Protein AF-K2H025-F1 (afdb_monomer)

Organism: NCBI:txid1234023

Solvent-accessible surface area (backbone atoms only — not comparable to full-atom values): 14859 Å² total; per-residue (Å²): 117,70,69,65,50,54,52,50,52,52,54,51,51,52,52,51,51,51,51,52,52,52,52,51,48,50,54,47,51,55,60,72,65,55,68,70,93,72,75,68,71,88,67,72,56,75,68,58,64,60,57,59,75,73,55,76,78,88,71,82,84,81,76,82,92,73,94,69,68,84,62,47,70,57,23,30,42,50,81,69,58,72,90,42,71,71,40,78,48,27,27,56,49,28,31,50,52,27,51,52,27,39,35,67,74,44,86,62,48,53,70,56,48,49,52,49,38,53,51,48,55,52,50,47,33,73,75,72,75,53,63,50,44,69,14,70,68,54,47,50,46,45,42,35,70,74,67,69,47,72,59,57,47,77,42,69,76,58,48,74,63,56,55,48,52,44,33,73,70,71,22,35,32,45,40,34,22,31,43,64,53,53,69,56,86,88,60,66,82,76,61,60,59,72,43,31,25,27,40,43,39,70,41,80,90,76,44,26,35,28,23,40,37,14,89,41,83,80,26,63,67,35,76,37,48,45,68,38,48,60,68,16,32,27,49,53,74,61,28,72,58,87,75,74,90,72,66,84,75,86,53,51,29,37,36,37,40,37,41,69,118

Secondary structure (DSSP, 8-state):
-HHHHHHHHHHHHHHHHHHHHHHHHHHHHHHHS---TT-------HHHHHHHHH---------SS----------SSTT--TTSGGGGSTHHHHHHHHHHHHHTT----HHHHHHHHHHHHHHHHHHHS--SB--HHHHHHHHHHHH----EEEETT--HHHHHHHHHTT-EEEEEEEGGGG--TTSPSS--SEEEEEEEEEETTTTEEEEE-TT-TT-TTEEEEHHHHHHHB--PPPBSSPPP---STT----EEEE---

pLDDT: mean 83.9, std 17.1, range [35.78, 98.69]

Nearest PDB structures (foldseek):
  2bu3-assembly1_A  TM=6.382E-01  e=2.435E-06  Anabaena sp.
  2bu3-assembly2_B  TM=6.359E-01  e=1.906E-05  Anabaena sp.
  6tjl-assembly1_B  TM=6.312E-01  e=5.018E-05  Nostoc sp. PCC 7120 = FACHB-418
  2btw-assembly2_B  TM=6.263E-01  e=7.215E-05  Nostoc sp. PCC 7120 = FACHB-418
  5oec-assembly1_A  TM=4.839E-01  e=3.256E-02  Salmonella enterica

Sequence (261 aa):
MKAKFAEYITYFMYSLITILILLTMLILVDWLNWEPKYSLPLKTPPEQSEEIRQATPAKKSSTGGIVRAEVPFTAQAPFWNWGDIIYEEWCEEASIIMAVSWSRWQRLTATWANAEIKNISNFEKDLFWNFLDTSVYDTAKAMKGYFNFTQYKIIEKVTKKDIIDSLGNWNILVVPVYWRDLKNPNFTQPGPIAHMLVVTWYDPLKKQFITNDPWTKNWKSYRYGEDVLYNAIWAYPSSATEHKLPAKIGRAKTIIEVYKK

Mean predicted aligned error: 11.86 Å

Radius of gyration: 24.45 Å; Cα contacts (8 Å, |Δi|>4): 387; chains: 1; bounding box: 91×52×48 Å

Structure (mmCIF, N/CA/C/O backbone):
data_AF-K2H025-F1
#
_entry.id   AF-K2H025-F1
#
loop_
_atom_site.group_PDB
_atom_site.id
_atom_site.type_symbol
_atom_site.label_atom_id
_atom_site.label_alt_id
_atom_site.label_comp_id
_atom_site.label_asym_id
_atom_site.label_entity_id
_atom_site.label_seq_id
_atom_site.pdbx_PDB_ins_code
_atom_site.Cartn_x
_atom_site.Cartn_y
_atom_site.Cartn_z
_atom_site.occupancy
_atom_site.B_iso_or_equiv
_atom_site.auth_seq_id
_atom_site.auth_comp_id
_atom_site.auth_asym_id
_atom_site.auth_atom_id
_atom_site.pdbx_PDB_model_num
ATOM 1 N N . MET A 1 1 ? 64.359 28.106 -25.810 1.00 61.31 1 MET A N 1
ATOM 2 C CA . MET A 1 1 ? 63.684 27.027 -25.047 1.00 61.31 1 MET A CA 1
ATOM 3 C C . MET A 1 1 ? 62.308 27.450 -24.517 1.00 61.31 1 MET A C 1
ATOM 5 O O . MET A 1 1 ? 61.361 26.716 -24.738 1.00 61.31 1 MET A O 1
ATOM 9 N N . LYS A 1 2 ? 62.157 28.644 -23.917 1.00 68.00 2 LYS A N 1
ATOM 10 C CA . LYS A 1 2 ? 60.872 29.125 -23.358 1.00 68.00 2 LYS A CA 1
ATOM 11 C C . LYS A 1 2 ? 59.731 29.325 -24.380 1.00 68.00 2 LYS A C 1
ATOM 13 O O . LYS A 1 2 ? 58.601 28.975 -24.076 1.00 68.00 2 LYS A O 1
ATOM 18 N N . ALA A 1 3 ? 60.021 29.812 -25.593 1.00 72.56 3 ALA A N 1
ATOM 19 C CA . ALA A 1 3 ? 58.990 30.069 -26.613 1.00 72.56 3 ALA A CA 1
ATOM 20 C C . ALA A 1 3 ? 58.297 28.786 -27.123 1.00 72.56 3 ALA A C 1
ATOM 22 O O . ALA A 1 3 ? 57.076 28.704 -27.127 1.00 72.56 3 ALA A O 1
ATOM 23 N N . LYS A 1 4 ? 59.077 27.741 -27.438 1.00 78.06 4 LYS A N 1
ATOM 24 C CA . LYS A 1 4 ? 58.545 26.440 -27.886 1.00 78.06 4 LYS A CA 1
ATOM 25 C C . LYS A 1 4 ? 57.717 25.722 -26.811 1.00 78.06 4 LYS A C 1
ATOM 27 O O . LYS A 1 4 ? 56.812 24.962 -27.130 1.00 78.06 4 LYS A O 1
ATOM 32 N N . PHE A 1 5 ? 58.024 25.964 -25.535 1.00 80.56 5 PHE A N 1
ATOM 33 C CA . PHE A 1 5 ? 57.268 25.402 -24.415 1.00 80.56 5 PHE A CA 1
ATOM 34 C C . PHE A 1 5 ? 55.894 26.074 -24.252 1.00 80.56 5 PHE A C 1
ATOM 36 O O . PHE A 1 5 ? 54.904 25.390 -24.015 1.00 80.56 5 PHE A O 1
ATOM 43 N N . ALA A 1 6 ? 55.815 27.396 -24.448 1.00 82.62 6 ALA A N 1
ATOM 44 C CA . ALA A 1 6 ? 54.549 28.130 -24.427 1.00 82.62 6 ALA A CA 1
ATOM 45 C C . ALA A 1 6 ? 53.621 27.717 -25.583 1.00 82.62 6 ALA A C 1
ATOM 47 O O . ALA A 1 6 ? 52.425 27.517 -25.372 1.00 82.62 6 ALA A O 1
ATOM 48 N N . GLU A 1 7 ? 54.170 27.513 -26.783 1.00 86.69 7 GLU A N 1
ATOM 49 C CA . GLU A 1 7 ? 53.415 26.962 -27.916 1.00 86.69 7 GLU A CA 1
ATOM 50 C C . GLU A 1 7 ? 52.861 25.568 -27.598 1.00 86.69 7 GLU A C 1
ATOM 52 O O . GLU A 1 7 ? 51.677 25.323 -27.808 1.00 86.69 7 GLU A O 1
ATOM 57 N N . TYR A 1 8 ? 53.670 24.679 -27.012 1.00 90.75 8 TYR A N 1
ATOM 58 C CA . TYR A 1 8 ? 53.229 23.330 -26.642 1.00 90.75 8 TYR A CA 1
ATOM 59 C C . TYR A 1 8 ? 52.073 23.334 -25.633 1.00 90.75 8 TYR A C 1
ATOM 61 O O . TYR A 1 8 ? 51.092 22.616 -25.819 1.00 90.75 8 TYR A O 1
ATOM 69 N N . ILE A 1 9 ? 52.148 24.176 -24.597 1.00 89.31 9 ILE A N 1
ATOM 70 C CA . ILE A 1 9 ? 51.052 24.346 -23.628 1.00 89.31 9 ILE A CA 1
ATOM 71 C C . ILE A 1 9 ? 49.791 24.845 -24.332 1.00 89.31 9 ILE A C 1
ATOM 73 O O . ILE A 1 9 ? 48.697 24.364 -24.054 1.00 89.31 9 ILE A O 1
ATOM 77 N N . THR A 1 10 ? 49.944 25.773 -25.272 1.00 89.88 10 THR A N 1
ATOM 78 C CA . THR A 1 10 ? 48.818 26.347 -26.009 1.00 89.88 10 THR A CA 1
ATOM 79 C C . THR A 1 10 ? 48.131 25.280 -26.872 1.00 89.88 10 THR A C 1
ATOM 81 O O . THR A 1 10 ? 46.911 25.138 -26.812 1.00 89.88 10 THR A O 1
ATOM 84 N N . TYR A 1 11 ? 48.894 24.456 -27.600 1.00 93.56 11 TYR A N 1
ATOM 85 C CA . TYR A 1 11 ? 48.351 23.319 -28.357 1.00 93.56 11 TYR A CA 1
ATOM 86 C C . TYR A 1 11 ? 47.693 22.266 -27.460 1.00 93.56 11 TYR A C 1
ATOM 88 O O . TYR A 1 11 ? 46.634 21.748 -27.808 1.00 93.56 11 TYR A O 1
ATOM 96 N N . PHE A 1 12 ? 48.283 21.978 -26.299 1.00 93.00 12 PHE A N 1
ATOM 97 C CA . PHE A 1 12 ? 47.714 21.054 -25.318 1.00 93.00 12 PHE A CA 1
ATOM 98 C C . PHE A 1 12 ? 46.393 21.570 -24.727 1.00 93.00 12 PHE A C 1
ATOM 100 O O . PHE A 1 12 ? 45.449 20.809 -24.544 1.00 93.00 12 PHE A O 1
ATOM 107 N N . MET A 1 13 ? 46.285 22.874 -24.464 1.00 93.88 13 MET A N 1
ATOM 108 C CA . MET A 1 13 ? 45.030 23.471 -24.005 1.00 93.88 13 MET A CA 1
ATOM 109 C C . MET A 1 13 ? 43.951 23.423 -25.089 1.00 93.88 13 MET A C 1
ATOM 111 O O . MET A 1 13 ? 42.809 23.081 -24.787 1.00 93.88 13 MET A O 1
ATOM 115 N N . TYR A 1 14 ? 44.300 23.702 -26.350 1.00 95.56 14 TYR A N 1
ATOM 116 C CA . TYR A 1 14 ? 43.351 23.574 -27.457 1.00 95.56 14 TYR A CA 1
ATOM 117 C C . TYR A 1 14 ? 42.881 22.131 -27.654 1.00 95.56 14 TYR A C 1
ATOM 119 O O . TYR A 1 14 ? 41.687 21.923 -27.852 1.00 95.56 14 TYR A O 1
ATOM 127 N N . SER A 1 15 ? 43.770 21.137 -27.546 1.00 92.69 15 SER A N 1
ATOM 128 C CA . SER A 1 15 ? 43.375 19.727 -27.654 1.00 92.69 15 SER A CA 1
ATOM 129 C C . SER A 1 15 ? 42.495 19.271 -26.487 1.00 92.69 15 SER A C 1
ATOM 131 O O . SER A 1 15 ? 41.545 18.520 -26.689 1.00 92.69 15 SER A O 1
ATOM 133 N N . LEU A 1 16 ? 42.745 19.762 -25.271 1.00 95.00 16 LEU A N 1
ATOM 134 C CA . LEU A 1 16 ? 41.894 19.470 -24.117 1.00 95.00 16 LEU A CA 1
ATOM 135 C C . LEU A 1 16 ? 40.482 20.050 -24.301 1.00 95.00 16 LEU A C 1
ATOM 137 O O . LEU A 1 16 ? 39.491 19.366 -24.048 1.00 95.00 16 LEU A O 1
ATOM 141 N N . ILE A 1 17 ? 40.387 21.298 -24.773 1.00 95.62 17 ILE A N 1
ATOM 142 C CA . ILE A 1 17 ? 39.109 21.978 -25.019 1.00 95.62 17 ILE A CA 1
ATOM 143 C C . ILE A 1 17 ? 38.324 21.273 -26.128 1.00 95.62 17 ILE A C 1
ATOM 145 O O . ILE A 1 17 ? 37.122 21.062 -25.975 1.00 95.62 17 ILE A O 1
ATOM 149 N N . THR A 1 18 ? 38.973 20.862 -27.222 1.00 94.75 18 THR A N 1
ATOM 150 C CA . THR A 1 18 ? 38.283 20.142 -28.302 1.00 94.75 18 THR A CA 1
ATOM 151 C C . THR A 1 18 ? 37.770 18.780 -27.846 1.00 94.75 18 THR A C 1
ATOM 153 O O . THR A 1 18 ? 36.639 18.433 -28.175 1.00 94.75 18 THR A O 1
ATOM 156 N N . ILE A 1 19 ? 38.528 18.038 -27.032 1.00 95.69 19 ILE A N 1
ATOM 157 C CA . ILE A 1 19 ? 38.062 16.772 -26.439 1.00 95.69 19 ILE A CA 1
ATOM 158 C C . ILE A 1 19 ? 36.841 17.007 -25.542 1.00 95.69 19 ILE A C 1
ATOM 160 O O . ILE A 1 19 ? 35.860 16.274 -25.641 1.00 95.69 19 ILE A O 1
ATOM 164 N N . LEU A 1 20 ? 36.867 18.047 -24.704 1.00 95.44 20 LEU A N 1
ATOM 165 C CA . LEU A 1 20 ? 35.735 18.414 -23.848 1.00 95.44 20 LEU A CA 1
ATOM 166 C C . LEU A 1 20 ? 34.483 18.761 -24.662 1.00 95.44 20 LEU A C 1
ATOM 168 O O . LEU A 1 20 ? 33.401 18.295 -24.320 1.00 95.44 20 LEU A O 1
ATOM 172 N N . ILE A 1 21 ? 34.626 19.520 -25.751 1.00 95.75 21 ILE A N 1
ATOM 173 C CA . ILE A 1 21 ? 33.512 19.855 -26.652 1.00 95.75 21 ILE A CA 1
ATOM 174 C C . ILE A 1 21 ? 32.958 18.600 -27.338 1.00 95.75 21 ILE A C 1
ATOM 176 O O . ILE A 1 21 ? 31.746 18.448 -27.463 1.00 95.75 21 ILE A O 1
ATOM 180 N N . LEU A 1 22 ? 33.821 17.677 -27.767 1.00 94.88 22 LEU A N 1
ATOM 181 C CA . LEU A 1 22 ? 33.378 16.424 -28.383 1.00 94.88 22 LEU A CA 1
ATOM 182 C C . LEU A 1 22 ? 32.645 15.525 -27.379 1.00 94.88 22 LEU A C 1
ATOM 184 O O . LEU A 1 22 ? 31.617 14.949 -27.721 1.00 94.88 22 LEU A O 1
ATOM 188 N N . LEU A 1 23 ? 33.120 15.448 -26.133 1.00 94.25 23 LEU A N 1
ATOM 189 C CA . LEU A 1 23 ? 32.453 14.699 -25.064 1.00 94.25 23 LEU A CA 1
ATOM 190 C C . LEU A 1 23 ? 31.090 15.297 -24.705 1.00 94.25 23 LEU A C 1
ATOM 192 O O . LEU A 1 23 ? 30.123 14.555 -24.553 1.00 94.25 23 LEU A O 1
ATOM 196 N N . THR A 1 24 ? 30.981 16.624 -24.602 1.00 92.62 24 THR A N 1
ATOM 197 C CA . THR A 1 24 ? 29.689 17.267 -24.328 1.00 92.62 24 THR A CA 1
ATOM 198 C C . THR A 1 24 ? 28.726 17.107 -25.495 1.00 92.62 24 THR A C 1
ATOM 200 O O . THR A 1 24 ? 27.548 16.866 -25.254 1.00 92.62 24 THR A O 1
ATOM 203 N N . MET A 1 25 ? 29.202 17.164 -26.744 1.00 92.31 25 MET A N 1
ATOM 204 C CA . MET A 1 25 ? 28.367 16.870 -27.910 1.00 92.31 25 MET A CA 1
ATOM 205 C C . MET A 1 25 ? 27.912 15.413 -27.952 1.00 92.31 25 MET A C 1
ATOM 207 O O . MET A 1 25 ? 26.755 15.183 -28.275 1.00 92.31 25 MET A O 1
ATOM 211 N N . LEU A 1 26 ? 28.750 14.442 -27.578 1.00 90.00 26 LEU A N 1
ATOM 212 C CA . LEU A 1 26 ? 28.335 13.037 -27.472 1.00 90.00 26 LEU A CA 1
ATOM 213 C C . LEU A 1 26 ? 27.217 12.859 -26.438 1.00 90.00 26 LEU A C 1
ATOM 215 O O . LEU A 1 26 ? 26.184 12.281 -26.753 1.00 90.00 26 LEU A O 1
ATOM 219 N N . ILE A 1 27 ? 27.375 13.446 -25.248 1.00 88.12 27 ILE A N 1
ATOM 220 C CA . ILE A 1 27 ? 26.344 13.414 -24.198 1.00 88.12 27 ILE A CA 1
ATOM 221 C C . ILE A 1 27 ? 25.065 14.122 -24.663 1.00 88.12 27 ILE A C 1
ATOM 223 O O . ILE A 1 27 ? 23.964 13.657 -24.384 1.00 88.12 27 ILE A O 1
ATOM 227 N N . LEU A 1 28 ? 25.193 15.243 -25.379 1.00 88.50 28 LEU A N 1
ATOM 228 C CA . LEU A 1 28 ? 24.049 15.984 -25.904 1.00 88.50 28 LEU A CA 1
ATOM 229 C C . LEU A 1 28 ? 23.325 15.195 -27.000 1.00 88.50 28 LEU A C 1
ATOM 231 O O . LEU A 1 28 ? 22.104 15.209 -27.027 1.00 88.50 28 LEU A O 1
ATOM 235 N N . VAL A 1 29 ? 24.055 14.508 -27.881 1.00 84.94 29 VAL A N 1
ATOM 236 C CA . VAL A 1 29 ? 23.498 13.642 -28.931 1.00 84.94 29 VAL A CA 1
ATOM 237 C C . VAL A 1 29 ? 22.782 12.447 -28.307 1.00 84.94 29 VAL A C 1
ATOM 239 O O . VAL A 1 29 ? 21.660 12.158 -28.711 1.00 84.94 29 VAL A O 1
ATOM 242 N N . ASP A 1 30 ? 23.363 11.811 -27.289 1.00 81.69 30 ASP A N 1
ATOM 243 C CA . ASP A 1 30 ? 22.700 10.743 -26.529 1.00 81.69 30 ASP A CA 1
ATOM 244 C C . ASP A 1 30 ? 21.444 11.254 -25.810 1.00 81.69 30 ASP A C 1
ATOM 246 O O . ASP A 1 30 ? 20.422 10.575 -25.798 1.00 81.69 30 ASP A O 1
ATOM 250 N N . TRP A 1 31 ? 21.484 12.467 -25.254 1.00 78.88 31 TRP A N 1
ATOM 251 C CA . TRP A 1 31 ? 20.334 13.096 -24.601 1.00 78.88 31 TRP A CA 1
ATOM 252 C C . TRP A 1 31 ? 19.234 13.506 -25.593 1.00 78.88 31 TRP A C 1
ATOM 254 O O . TRP A 1 31 ? 18.055 13.336 -25.298 1.00 78.88 31 TRP A O 1
ATOM 264 N N . LEU A 1 32 ? 19.597 14.014 -26.776 1.00 81.75 32 LEU A N 1
ATOM 265 C CA . LEU A 1 32 ? 18.648 14.439 -27.812 1.00 81.75 32 LEU A CA 1
ATOM 266 C C . LEU A 1 32 ? 18.019 13.243 -28.542 1.00 81.75 32 LEU A C 1
ATOM 268 O O . LEU A 1 32 ? 16.859 13.309 -28.937 1.00 81.75 32 LEU A O 1
ATOM 272 N N . ASN A 1 33 ? 18.784 12.159 -28.704 1.00 76.06 33 ASN A N 1
ATOM 273 C CA . ASN A 1 33 ? 18.335 10.898 -29.299 1.00 76.06 33 ASN A CA 1
ATOM 274 C C . ASN A 1 33 ? 17.778 9.917 -28.258 1.00 76.06 33 ASN A C 1
ATOM 276 O O . ASN A 1 33 ? 17.428 8.786 -28.606 1.00 76.06 33 ASN A O 1
ATOM 280 N N . TRP A 1 34 ? 17.687 10.326 -26.990 1.00 65.06 34 TRP A N 1
ATOM 281 C CA . TRP A 1 34 ? 16.956 9.585 -25.976 1.00 65.06 34 TRP A CA 1
ATOM 282 C C . TRP A 1 34 ? 15.465 9.667 -26.300 1.00 65.06 34 TRP A C 1
ATOM 284 O O . TRP A 1 34 ? 14.738 10.547 -25.838 1.00 65.06 34 TRP A O 1
ATOM 294 N N . GLU A 1 35 ? 14.980 8.720 -27.092 1.00 55.34 35 GLU A N 1
ATOM 295 C CA . GLU A 1 35 ? 13.564 8.399 -27.059 1.00 55.34 35 GLU A CA 1
ATOM 296 C C . GLU A 1 35 ? 13.283 7.660 -25.745 1.00 55.34 35 GLU A C 1
ATOM 298 O O . GLU A 1 35 ? 13.972 6.681 -25.432 1.00 55.34 35 GLU A O 1
ATOM 303 N N . PRO A 1 36 ? 12.279 8.070 -24.947 1.00 52.31 36 PRO A N 1
ATOM 304 C CA . PRO A 1 36 ? 11.828 7.227 -23.857 1.00 52.31 36 PRO A CA 1
ATOM 305 C C . PRO A 1 36 ? 11.400 5.889 -24.466 1.00 52.31 36 PRO A C 1
ATOM 307 O O . PRO A 1 36 ? 10.395 5.818 -25.173 1.00 52.31 36 PRO A O 1
ATOM 310 N N . LYS A 1 37 ? 12.147 4.815 -24.167 1.00 48.38 37 LYS A N 1
ATOM 311 C CA . LYS A 1 37 ? 11.854 3.437 -24.613 1.00 48.38 37 LYS A CA 1
ATOM 312 C C . LYS A 1 37 ? 10.438 2.960 -24.259 1.00 48.38 37 LYS A C 1
ATOM 314 O O . LYS A 1 37 ? 9.991 1.939 -24.768 1.00 48.38 37 LYS A O 1
ATOM 319 N N . TYR A 1 38 ? 9.724 3.716 -23.429 1.00 44.66 38 TYR A N 1
ATOM 320 C CA . TYR A 1 38 ? 8.350 3.471 -23.033 1.00 44.66 38 TYR A CA 1
ATOM 321 C C . TYR A 1 38 ? 7.453 4.675 -23.341 1.00 44.66 38 TYR A C 1
ATOM 323 O O . TYR A 1 38 ? 6.805 5.229 -22.459 1.00 44.66 38 TYR A O 1
ATOM 331 N N . SER A 1 39 ? 7.336 5.053 -24.612 1.00 43.03 39 SER A N 1
ATOM 332 C CA . SER A 1 39 ? 6.034 5.522 -25.094 1.00 43.03 39 SER A CA 1
ATOM 333 C C . SER A 1 39 ? 5.190 4.288 -25.407 1.00 43.03 39 SER A C 1
ATOM 335 O O . SER A 1 39 ? 4.943 3.954 -26.561 1.00 43.03 39 SER A O 1
ATOM 337 N N . LEU A 1 40 ? 4.785 3.544 -24.367 1.00 45.97 40 LEU A N 1
ATOM 338 C CA . LEU A 1 40 ? 3.777 2.510 -24.568 1.00 45.97 40 LEU A CA 1
ATOM 339 C C . LEU A 1 40 ? 2.529 3.236 -25.082 1.00 45.97 40 LEU A C 1
ATOM 341 O O . LEU A 1 40 ? 1.960 4.048 -24.342 1.00 45.97 40 LEU A O 1
ATOM 345 N N . PRO A 1 41 ? 2.069 2.993 -26.324 1.00 41.38 41 PRO A N 1
ATOM 346 C CA . PRO A 1 41 ? 0.697 3.334 -26.627 1.00 41.38 41 PRO A CA 1
ATOM 347 C C . PRO A 1 41 ? -0.151 2.612 -25.579 1.00 41.38 41 PRO A C 1
ATOM 349 O O . PRO A 1 41 ? 0.128 1.455 -25.254 1.00 41.38 41 PRO A O 1
ATOM 352 N N . LEU A 1 42 ? -1.186 3.274 -25.062 1.00 44.97 42 LEU A N 1
ATOM 353 C CA . LEU A 1 42 ? -2.311 2.596 -24.421 1.00 44.97 42 LEU A CA 1
ATOM 354 C C . LEU A 1 42 ? -2.937 1.663 -25.471 1.00 44.97 42 LEU A C 1
ATOM 356 O O . LEU A 1 42 ? -3.991 1.951 -26.035 1.00 44.97 42 LEU A O 1
ATOM 360 N N . LYS A 1 43 ? -2.272 0.550 -25.790 1.00 39.62 43 LYS A N 1
ATOM 361 C CA . LYS A 1 43 ? -2.899 -0.592 -26.422 1.00 39.62 43 LYS A CA 1
ATOM 362 C C . LYS A 1 43 ? -3.809 -1.124 -25.340 1.00 39.62 43 LYS A C 1
ATOM 364 O O . LYS A 1 43 ? -3.383 -1.871 -24.472 1.00 39.62 43 LYS A O 1
ATOM 369 N N . THR A 1 44 ? -5.069 -0.717 -25.398 1.00 44.22 44 THR A N 1
ATOM 370 C CA . THR A 1 44 ? -6.131 -1.646 -25.032 1.00 44.22 44 THR A CA 1
ATOM 371 C C . THR A 1 44 ? -5.809 -2.942 -25.781 1.00 44.22 44 THR A C 1
ATOM 373 O O . THR A 1 44 ? -5.729 -2.913 -27.015 1.00 44.22 44 THR A O 1
ATOM 376 N N . PRO A 1 45 ? -5.470 -4.044 -25.087 1.00 47.47 45 PRO A N 1
ATOM 377 C CA . PRO A 1 45 ? -5.170 -5.287 -25.770 1.00 47.47 45 PRO A CA 1
ATOM 378 C C . PRO A 1 45 ? -6.377 -5.649 -26.647 1.00 47.47 45 PRO A C 1
ATOM 380 O O . PRO A 1 45 ? -7.506 -5.569 -26.158 1.00 47.47 45 PRO A O 1
ATOM 383 N N . PRO A 1 46 ? -6.191 -6.016 -27.927 1.00 46.34 46 PRO A N 1
ATOM 384 C CA . PRO A 1 46 ? -7.304 -6.354 -28.817 1.00 46.34 46 PRO A CA 1
ATOM 385 C C . PRO A 1 46 ? -8.215 -7.453 -28.236 1.00 46.34 46 PRO A C 1
ATOM 387 O O . PRO A 1 46 ? -9.423 -7.435 -28.460 1.00 46.34 46 PRO A O 1
ATOM 390 N N . GLU A 1 47 ? -7.663 -8.316 -27.382 1.00 47.62 47 GLU A N 1
ATOM 391 C CA . GLU A 1 47 ? -8.364 -9.365 -26.632 1.00 47.62 47 GLU A CA 1
ATOM 392 C C . GLU A 1 47 ? -9.408 -8.826 -25.630 1.00 47.62 47 GLU A C 1
ATOM 394 O O . GLU A 1 47 ? -10.441 -9.449 -25.389 1.00 47.62 47 GLU A O 1
ATOM 399 N N . GLN A 1 48 ? -9.217 -7.605 -25.120 1.00 46.81 48 GLN A N 1
ATOM 400 C CA . GLN A 1 48 ? -10.165 -6.943 -24.224 1.00 46.81 48 GLN A CA 1
ATOM 401 C C . GLN A 1 48 ? -11.477 -6.601 -24.955 1.00 46.81 48 GLN A C 1
ATOM 403 O O . GLN A 1 48 ? -12.537 -6.560 -24.338 1.00 46.81 48 GLN A O 1
ATOM 408 N N . SER A 1 49 ? -11.441 -6.387 -26.274 1.00 52.91 49 SER A N 1
ATOM 409 C CA . SER A 1 49 ? -12.621 -5.981 -27.050 1.00 52.91 49 SER A CA 1
ATOM 410 C C . SER A 1 49 ? -13.599 -7.126 -27.351 1.00 52.91 49 SER A C 1
ATOM 412 O O . SER A 1 49 ? -14.799 -6.878 -27.501 1.00 52.91 49 SER A O 1
ATOM 414 N N . GLU A 1 50 ? -13.120 -8.370 -27.379 1.00 49.16 50 GLU A N 1
ATOM 415 C CA . GLU A 1 50 ? -13.926 -9.559 -27.682 1.00 49.16 50 GLU A CA 1
ATOM 416 C C . GLU A 1 50 ? -14.526 -10.189 -26.415 1.00 49.16 50 GLU A C 1
ATOM 418 O O . GLU A 1 50 ? -15.706 -10.547 -26.408 1.00 49.16 50 GLU A O 1
ATOM 423 N N . GLU A 1 51 ? -13.791 -10.187 -25.296 1.00 50.00 51 GLU A N 1
ATOM 424 C CA . GLU A 1 51 ? -14.299 -10.641 -23.991 1.00 50.00 51 GLU A CA 1
ATOM 425 C C . GLU A 1 51 ? -15.328 -9.653 -23.388 1.00 50.00 51 GLU A C 1
ATOM 427 O O . GLU A 1 51 ? -16.318 -10.065 -22.776 1.00 50.00 51 GLU A O 1
ATOM 432 N N . ILE A 1 52 ? -15.176 -8.338 -23.634 1.00 50.97 52 ILE A N 1
ATOM 433 C CA . ILE A 1 52 ? -16.154 -7.303 -23.230 1.00 50.97 52 ILE A CA 1
ATOM 434 C C . ILE A 1 52 ? -17.515 -7.494 -23.922 1.00 50.97 52 ILE A C 1
ATOM 436 O O . ILE A 1 52 ? -18.545 -7.171 -23.328 1.00 50.97 52 ILE A O 1
ATOM 440 N N . ARG A 1 53 ? -17.555 -8.031 -25.150 1.00 44.94 53 ARG A N 1
ATOM 441 C CA . ARG A 1 53 ? -18.809 -8.210 -25.909 1.00 44.94 53 ARG A CA 1
ATOM 442 C C . ARG A 1 53 ? -19.664 -9.380 -25.423 1.00 44.94 53 ARG A C 1
ATOM 444 O O . ARG A 1 53 ? -20.860 -9.386 -25.697 1.00 44.94 53 ARG A O 1
ATOM 451 N N . GLN A 1 54 ? -19.085 -10.344 -24.705 1.00 39.94 54 GLN A N 1
ATOM 452 C CA . GLN A 1 54 ? -19.788 -11.560 -24.272 1.00 39.94 54 GLN A CA 1
A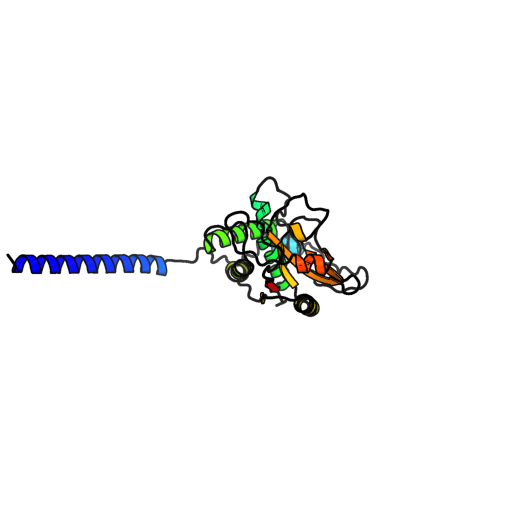TOM 453 C C . GLN A 1 54 ? -20.135 -11.583 -22.773 1.00 39.94 54 GLN A C 1
ATOM 455 O O . GLN A 1 54 ? -20.894 -12.444 -22.331 1.00 39.94 54 GLN A O 1
ATOM 460 N N . ALA A 1 55 ? -19.637 -10.633 -21.976 1.00 42.28 55 ALA A N 1
ATOM 461 C CA . ALA A 1 55 ? -19.886 -10.601 -20.539 1.00 42.28 55 ALA A CA 1
ATOM 462 C C . ALA A 1 55 ? -21.102 -9.730 -20.168 1.00 42.28 55 ALA A C 1
ATOM 464 O O . ALA A 1 55 ? -21.066 -8.502 -20.248 1.00 42.28 55 ALA A O 1
ATOM 465 N N . THR A 1 56 ? -22.159 -10.374 -19.671 1.00 41.34 56 THR A N 1
ATOM 466 C CA . THR A 1 56 ? -23.321 -9.747 -19.017 1.00 41.34 56 THR A CA 1
ATOM 467 C C . THR A 1 56 ? -22.874 -8.734 -17.942 1.00 41.34 56 THR A C 1
ATOM 469 O O . THR A 1 56 ? -21.915 -9.013 -17.211 1.00 41.34 56 THR A O 1
ATOM 472 N N . PRO A 1 57 ? -23.532 -7.561 -17.809 1.00 39.88 57 PRO A N 1
ATOM 473 C CA . PRO A 1 57 ? -23.114 -6.509 -16.883 1.00 39.88 57 PRO A CA 1
ATOM 474 C C . PRO A 1 57 ? -22.986 -7.015 -15.442 1.00 39.88 57 PRO A C 1
ATOM 476 O O . PRO A 1 57 ? -23.816 -7.792 -14.965 1.00 39.88 57 PRO A O 1
ATOM 479 N N . ALA A 1 58 ? -21.938 -6.548 -14.751 1.00 43.62 58 ALA A N 1
ATOM 480 C CA . ALA A 1 58 ? -21.676 -6.843 -13.348 1.00 43.62 58 ALA A CA 1
ATOM 481 C C . ALA A 1 58 ? -22.917 -6.512 -12.506 1.00 43.62 58 ALA A C 1
ATOM 483 O O . ALA A 1 58 ? -23.307 -5.356 -12.331 1.00 43.62 58 ALA A O 1
ATOM 484 N N . LYS A 1 59 ? -23.575 -7.566 -12.028 1.00 35.78 59 LYS A N 1
ATOM 485 C CA . LYS A 1 59 ? -24.750 -7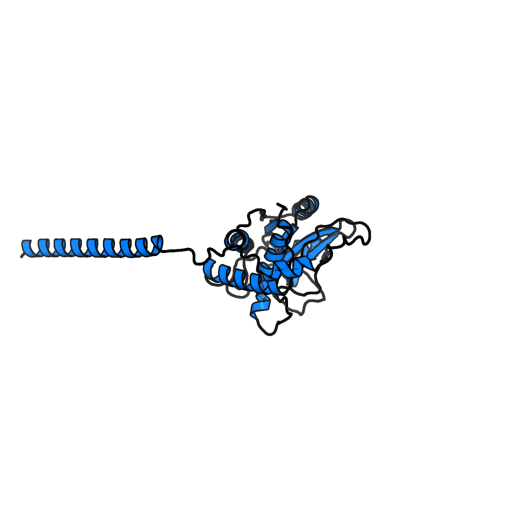.494 -11.169 1.00 35.78 59 LYS A CA 1
ATOM 486 C C . LYS A 1 59 ? -24.325 -6.879 -9.836 1.00 35.78 59 LYS A C 1
ATOM 488 O O . LYS A 1 59 ? -23.504 -7.469 -9.139 1.00 35.78 59 LYS A O 1
ATOM 493 N N . LYS A 1 60 ? -24.909 -5.725 -9.482 1.00 39.56 60 LYS A N 1
ATOM 494 C CA . LYS A 1 60 ? -24.799 -5.111 -8.147 1.00 39.56 60 LYS A CA 1
ATOM 495 C C . LYS A 1 60 ? -25.019 -6.187 -7.083 1.00 39.56 60 LYS A C 1
ATOM 497 O O . LYS A 1 60 ? -26.132 -6.709 -6.954 1.00 39.56 60 LYS A O 1
ATOM 502 N N . SER A 1 61 ? -23.970 -6.527 -6.340 1.00 39.25 61 SER A N 1
ATOM 503 C CA . SER A 1 61 ? -24.069 -7.503 -5.259 1.00 39.25 61 SER A CA 1
ATOM 504 C C . SER A 1 61 ? -24.736 -6.842 -4.056 1.00 39.25 61 SER A C 1
ATOM 506 O O . SER A 1 61 ? -24.119 -6.095 -3.301 1.00 39.25 61 SER A O 1
ATOM 508 N N . SER A 1 62 ? -26.040 -7.078 -3.918 1.00 42.09 62 SER A N 1
ATOM 509 C CA . SER A 1 62 ? -26.860 -6.642 -2.787 1.00 42.09 62 SER A CA 1
ATOM 510 C C . SER A 1 62 ? -27.081 -7.812 -1.831 1.00 42.09 62 SER A C 1
ATOM 512 O O . SER A 1 62 ? -28.141 -8.424 -1.782 1.00 42.09 62 SER A O 1
ATOM 514 N N . THR A 1 63 ? -26.065 -8.125 -1.033 1.00 40.38 63 THR A N 1
ATOM 515 C CA . THR A 1 63 ? -26.248 -8.907 0.195 1.00 40.38 63 THR A CA 1
ATOM 516 C C . THR A 1 63 ? -26.153 -7.961 1.386 1.00 40.38 63 THR A C 1
ATOM 518 O O . THR A 1 63 ? -25.057 -7.564 1.767 1.00 40.38 63 THR A O 1
ATOM 521 N N . GLY A 1 64 ? -27.309 -7.580 1.937 1.00 43.31 64 GLY A N 1
ATOM 522 C CA . GLY A 1 64 ? -27.458 -7.058 3.300 1.00 43.31 64 GLY A CA 1
ATOM 523 C C . GLY A 1 64 ? -26.629 -5.824 3.678 1.00 43.31 64 GLY A C 1
ATOM 524 O O . GLY A 1 64 ? -25.712 -5.924 4.483 1.00 43.31 64 GLY A O 1
ATOM 525 N N . GLY A 1 65 ? -27.018 -4.649 3.173 1.00 49.34 65 GLY A N 1
ATOM 526 C CA . GLY A 1 65 ? -27.029 -3.426 3.985 1.00 49.34 65 GLY A CA 1
ATOM 527 C C . GLY A 1 65 ? -25.728 -2.660 4.248 1.00 49.34 65 GLY A C 1
ATOM 528 O O . GLY A 1 65 ? -25.686 -1.966 5.253 1.00 49.34 65 GLY A O 1
ATOM 529 N N . ILE A 1 66 ? -24.703 -2.712 3.389 1.00 54.19 66 ILE A N 1
ATOM 530 C CA . ILE A 1 66 ? -23.638 -1.685 3.350 1.00 54.19 66 ILE A CA 1
ATOM 531 C C . ILE A 1 66 ? -23.224 -1.468 1.889 1.00 54.19 66 ILE A C 1
ATOM 533 O O . ILE A 1 66 ? -22.725 -2.389 1.240 1.00 54.19 66 ILE A O 1
ATOM 537 N N . VAL A 1 67 ? -23.429 -0.258 1.357 1.00 57.69 67 VAL A N 1
ATOM 538 C CA . VAL A 1 67 ? -22.867 0.138 0.055 1.00 57.69 67 VAL A CA 1
ATOM 539 C C . VAL A 1 67 ? -21.372 0.384 0.266 1.00 57.69 67 VAL A C 1
ATOM 541 O O . VAL A 1 67 ? -21.001 1.129 1.165 1.00 57.69 67 VAL A O 1
ATOM 544 N N . ARG A 1 68 ? -20.511 -0.260 -0.527 1.00 70.56 68 ARG A N 1
ATOM 545 C CA . ARG A 1 68 ? -19.045 -0.146 -0.437 1.00 70.56 68 ARG A CA 1
ATOM 546 C C . ARG A 1 68 ? -18.424 -0.020 -1.824 1.00 70.56 68 ARG A C 1
ATOM 548 O O . ARG A 1 68 ? -19.056 -0.387 -2.814 1.00 70.56 68 ARG A O 1
ATOM 555 N N . ALA A 1 69 ? -17.194 0.483 -1.894 1.00 73.00 69 ALA A N 1
ATOM 556 C CA . ALA A 1 69 ? -16.439 0.536 -3.138 1.00 73.00 69 ALA A CA 1
ATOM 557 C C . ALA A 1 69 ? -16.204 -0.886 -3.686 1.00 73.00 69 ALA A C 1
ATOM 559 O O . ALA A 1 69 ? -15.565 -1.716 -3.039 1.00 73.00 69 ALA A O 1
ATOM 560 N N . GLU A 1 70 ? -16.714 -1.180 -4.885 1.00 87.94 70 GLU A N 1
ATOM 561 C CA . GLU A 1 70 ? -16.366 -2.408 -5.605 1.00 87.94 70 GLU A CA 1
ATOM 562 C C . GLU A 1 70 ? -14.987 -2.235 -6.253 1.00 87.94 70 GLU A C 1
ATOM 564 O O . GLU A 1 70 ? -14.858 -1.779 -7.385 1.00 87.94 70 GLU A O 1
ATOM 569 N N . VAL A 1 71 ? -13.940 -2.562 -5.496 1.00 93.12 71 VAL A N 1
ATOM 570 C CA . VAL A 1 71 ? -12.555 -2.564 -5.984 1.00 93.12 71 VAL A CA 1
ATOM 571 C C . VAL A 1 71 ? -12.286 -3.896 -6.705 1.00 93.12 71 VAL A C 1
ATOM 573 O O . VAL A 1 71 ? -12.515 -4.959 -6.103 1.00 93.12 71 VAL A O 1
ATOM 576 N N . PRO A 1 72 ? -11.829 -3.886 -7.976 1.00 94.81 72 PRO A N 1
ATOM 577 C CA . PRO A 1 72 ? -11.389 -5.096 -8.657 1.00 94.81 72 PRO A CA 1
ATOM 578 C C . PRO A 1 72 ? -10.230 -5.739 -7.890 1.00 94.81 72 PRO A C 1
ATOM 580 O O . PRO A 1 72 ? -9.482 -5.063 -7.190 1.00 94.81 72 PRO A O 1
ATOM 583 N N . PHE A 1 73 ? -10.102 -7.058 -7.985 1.00 95.44 73 PHE A N 1
ATOM 584 C CA . PHE A 1 73 ? -9.162 -7.815 -7.165 1.00 95.44 73 PHE A CA 1
ATOM 585 C C . PHE A 1 73 ? -8.216 -8.640 -8.032 1.00 95.44 73 PHE A C 1
ATOM 587 O O . PHE A 1 73 ? -8.672 -9.290 -8.973 1.00 95.44 73 PHE A O 1
ATOM 594 N N . THR A 1 74 ? -6.937 -8.660 -7.664 1.00 94.31 74 THR A N 1
ATOM 595 C CA . THR A 1 74 ? -5.950 -9.631 -8.141 1.00 94.31 74 THR A CA 1
ATOM 596 C C . THR A 1 74 ? -5.066 -10.077 -6.984 1.00 94.31 74 THR A C 1
ATOM 598 O O . THR A 1 74 ? -4.833 -9.312 -6.050 1.00 94.31 74 THR A O 1
ATOM 601 N N . ALA A 1 75 ? -4.567 -11.308 -7.063 1.00 92.88 75 ALA A N 1
ATOM 602 C CA . ALA A 1 75 ? -3.437 -11.729 -6.247 1.00 92.88 75 ALA A CA 1
ATOM 603 C C . ALA A 1 75 ? -2.118 -11.232 -6.873 1.00 92.88 75 ALA A C 1
ATOM 605 O O . ALA A 1 75 ? -2.077 -11.008 -8.085 1.00 92.88 75 ALA A O 1
ATOM 606 N N . GLN A 1 76 ? -1.053 -11.121 -6.073 1.00 89.62 76 GLN A N 1
ATOM 607 C CA . GLN A 1 76 ? 0.315 -10.839 -6.542 1.00 89.62 76 GLN A CA 1
ATOM 608 C C . GLN A 1 76 ? 0.877 -11.969 -7.414 1.00 89.62 76 GLN A C 1
ATOM 610 O O . GLN A 1 76 ? 1.646 -11.720 -8.333 1.00 89.62 76 GLN A O 1
ATOM 615 N N . ALA A 1 77 ? 0.384 -13.197 -7.208 1.00 90.38 77 ALA A N 1
ATOM 616 C CA . ALA A 1 77 ? 0.529 -14.326 -8.121 1.00 90.38 77 ALA A CA 1
ATOM 617 C C . ALA A 1 77 ? -0.825 -14.658 -8.777 1.00 90.38 77 ALA A C 1
ATOM 619 O O . ALA A 1 77 ? -1.541 -15.541 -8.284 1.00 90.38 77 ALA A O 1
ATOM 620 N N . PRO A 1 78 ? -1.227 -13.986 -9.879 1.00 87.25 78 PRO A N 1
ATOM 621 C CA . PRO A 1 78 ? -2.562 -14.160 -10.463 1.00 87.25 78 PRO A CA 1
ATOM 622 C C . PRO A 1 78 ? -2.882 -15.602 -10.879 1.00 87.25 78 PRO A C 1
ATOM 624 O O . PRO A 1 78 ? -4.043 -16.009 -10.836 1.00 87.25 78 PRO A O 1
ATOM 627 N N . PHE A 1 79 ? -1.856 -16.384 -11.232 1.00 86.69 79 PHE A N 1
ATOM 628 C CA . PHE A 1 79 ? -1.967 -17.795 -11.617 1.00 86.69 79 PHE A CA 1
ATOM 629 C C . PHE A 1 79 ? -1.467 -18.776 -10.547 1.00 86.69 79 PHE A C 1
ATOM 631 O O . PHE A 1 79 ? -1.355 -19.968 -10.819 1.00 86.69 79 PHE A O 1
ATOM 638 N N . TRP A 1 80 ? -1.223 -18.308 -9.317 1.00 77.94 80 TRP A N 1
ATOM 639 C CA . TRP A 1 80 ? -0.837 -19.153 -8.177 1.00 77.94 80 TRP A CA 1
ATOM 640 C C . TRP A 1 80 ? 0.497 -19.898 -8.341 1.00 77.94 80 TRP A C 1
ATOM 642 O O . TRP A 1 80 ? 0.719 -20.969 -7.778 1.00 77.94 80 TRP A O 1
ATOM 652 N N . ASN A 1 81 ? 1.394 -19.325 -9.126 1.00 77.00 81 ASN A N 1
ATOM 653 C CA . ASN A 1 81 ? 2.688 -19.880 -9.479 1.00 77.00 81 ASN A CA 1
ATOM 654 C C . ASN A 1 81 ? 3.793 -19.435 -8.510 1.00 77.00 81 ASN A C 1
ATOM 656 O O . ASN A 1 81 ? 4.803 -18.877 -8.917 1.00 77.00 81 ASN A O 1
ATOM 660 N N . TRP A 1 82 ? 3.616 -19.773 -7.232 1.00 75.38 82 TRP A N 1
ATOM 661 C CA . TRP A 1 82 ? 4.563 -19.512 -6.135 1.00 75.38 82 TRP A CA 1
ATOM 662 C C . TRP A 1 82 ? 5.898 -20.264 -6.234 1.00 75.38 82 TRP A C 1
ATOM 664 O O . TRP A 1 82 ? 6.750 -20.124 -5.370 1.00 75.38 82 TRP A O 1
ATOM 674 N N . GLY A 1 83 ? 6.084 -21.099 -7.261 1.00 60.69 83 GLY A N 1
ATOM 675 C CA . GLY A 1 83 ? 7.365 -21.765 -7.513 1.00 60.69 83 GLY A CA 1
ATOM 676 C C . GLY A 1 83 ? 8.462 -20.816 -8.008 1.00 60.69 83 GLY A C 1
ATOM 677 O O . GLY A 1 83 ? 9.617 -21.220 -8.084 1.00 60.69 83 GLY A O 1
ATOM 678 N N . ASP A 1 84 ? 8.102 -19.582 -8.357 1.00 67.75 84 ASP A N 1
ATOM 679 C CA . ASP A 1 84 ? 9.026 -18.520 -8.732 1.00 67.75 84 ASP A CA 1
ATOM 680 C C . ASP A 1 84 ? 9.007 -17.451 -7.630 1.00 67.75 84 ASP A C 1
ATOM 682 O O . ASP A 1 84 ? 7.967 -16.873 -7.314 1.00 67.75 84 ASP A O 1
ATOM 686 N N . ILE A 1 85 ? 10.168 -17.238 -7.012 1.00 65.38 85 ILE A N 1
ATOM 687 C CA . ILE A 1 85 ? 10.331 -16.364 -5.846 1.00 65.38 85 ILE A CA 1
ATOM 688 C C . ILE A 1 85 ? 9.918 -14.922 -6.148 1.00 65.38 85 ILE A C 1
ATOM 690 O O . ILE A 1 85 ? 9.496 -14.203 -5.252 1.00 65.38 85 ILE A O 1
ATOM 694 N N . ILE A 1 86 ? 9.961 -14.505 -7.419 1.00 65.75 86 ILE A N 1
ATOM 695 C CA . ILE A 1 86 ? 9.630 -13.127 -7.786 1.00 65.75 86 ILE A CA 1
ATOM 696 C C . ILE A 1 86 ? 8.169 -12.769 -7.502 1.00 65.75 86 ILE A C 1
ATOM 698 O O . ILE A 1 86 ? 7.853 -11.602 -7.307 1.00 65.75 86 ILE A O 1
ATOM 702 N N . TYR A 1 87 ? 7.275 -13.762 -7.440 1.00 75.56 87 TYR A N 1
ATOM 703 C CA . TYR A 1 87 ? 5.875 -13.525 -7.100 1.00 75.56 87 TYR A CA 1
ATOM 704 C C . TYR A 1 87 ? 5.675 -13.175 -5.624 1.00 75.56 87 TYR A C 1
ATOM 706 O O . TYR A 1 87 ? 4.606 -12.670 -5.287 1.00 75.56 87 TYR A O 1
ATOM 714 N N . GLU A 1 88 ? 6.655 -13.421 -4.748 1.00 77.31 88 GLU A N 1
ATOM 715 C CA . GLU A 1 88 ? 6.602 -13.017 -3.335 1.00 77.31 88 GLU A CA 1
ATOM 716 C C . GLU A 1 88 ? 6.769 -11.499 -3.155 1.00 77.31 88 GLU A C 1
ATOM 718 O O . GLU A 1 88 ? 6.258 -10.955 -2.180 1.00 77.31 88 GLU A O 1
ATOM 723 N N . GLU A 1 89 ? 7.344 -10.818 -4.150 1.00 82.19 89 GLU A N 1
ATOM 724 C CA . GLU A 1 89 ? 7.716 -9.394 -4.100 1.00 82.19 89 GLU A CA 1
ATOM 725 C C . GLU A 1 89 ? 6.676 -8.462 -4.752 1.00 82.19 89 GLU A C 1
ATOM 727 O O . GLU A 1 89 ? 6.796 -7.251 -4.697 1.00 82.19 89 GLU A O 1
ATOM 732 N N . TRP A 1 90 ? 5.632 -9.000 -5.392 1.00 87.00 90 TRP A N 1
ATOM 733 C CA . TRP A 1 90 ? 4.719 -8.203 -6.232 1.00 87.00 90 TRP A CA 1
ATOM 734 C C . TRP A 1 90 ? 3.496 -7.623 -5.511 1.00 87.00 90 TRP A C 1
ATOM 736 O O . TRP A 1 90 ? 2.411 -7.463 -6.096 1.00 87.00 90 TRP A O 1
ATOM 746 N N . CYS A 1 91 ? 3.606 -7.381 -4.205 1.00 92.94 91 CYS A N 1
ATOM 747 C CA . CYS A 1 91 ? 2.466 -6.930 -3.414 1.00 92.94 91 CYS A CA 1
ATOM 748 C C . CYS A 1 91 ? 2.118 -5.456 -3.689 1.00 92.94 91 CYS A C 1
ATOM 750 O O . CYS A 1 91 ? 0.930 -5.103 -3.747 1.00 92.94 91 CYS A O 1
ATOM 752 N N . GLU A 1 92 ? 3.119 -4.615 -3.948 1.00 94.50 92 GLU A N 1
ATOM 753 C CA . GLU A 1 92 ? 2.976 -3.210 -4.322 1.00 94.50 92 GLU A CA 1
ATOM 754 C C . GLU A 1 92 ? 2.340 -3.066 -5.703 1.00 94.50 92 GLU A C 1
ATOM 756 O O . GLU A 1 92 ? 1.318 -2.382 -5.830 1.00 94.50 92 GLU A O 1
ATOM 761 N N . GLU A 1 93 ? 2.855 -3.766 -6.718 1.00 94.75 93 GLU A N 1
ATOM 762 C CA . GLU A 1 93 ? 2.339 -3.724 -8.090 1.00 94.75 93 GLU A CA 1
ATOM 763 C C . GLU A 1 93 ? 0.888 -4.199 -8.145 1.00 94.75 93 GLU A C 1
ATOM 765 O O . GLU A 1 93 ? 0.023 -3.536 -8.730 1.00 94.75 93 GLU A O 1
ATOM 770 N N . ALA A 1 94 ? 0.578 -5.315 -7.478 1.00 96.25 94 ALA A N 1
ATOM 771 C CA . ALA A 1 94 ? -0.790 -5.814 -7.383 1.00 96.25 94 ALA A CA 1
ATOM 772 C C . ALA A 1 94 ? -1.718 -4.804 -6.687 1.00 96.25 94 ALA A C 1
ATOM 774 O O . ALA A 1 94 ? -2.849 -4.580 -7.139 1.00 96.25 94 ALA A O 1
ATOM 775 N N . SER A 1 95 ? -1.245 -4.158 -5.617 1.00 97.75 95 SER A N 1
ATOM 776 C CA . SER A 1 95 ? -2.011 -3.152 -4.877 1.00 97.75 95 SER A CA 1
ATOM 777 C C . SER A 1 95 ? -2.315 -1.914 -5.719 1.00 97.75 95 SER A C 1
ATOM 779 O O . SER A 1 95 ? -3.468 -1.467 -5.759 1.00 97.75 95 SER A O 1
ATOM 781 N N . ILE A 1 96 ? -1.331 -1.381 -6.450 1.00 97.38 96 ILE A N 1
ATOM 782 C CA . ILE A 1 96 ? -1.556 -0.206 -7.300 1.00 97.38 96 ILE A CA 1
ATOM 783 C C . ILE A 1 96 ? -2.374 -0.531 -8.547 1.00 97.38 96 ILE A C 1
ATOM 785 O O . ILE A 1 96 ? -3.193 0.298 -8.940 1.00 97.38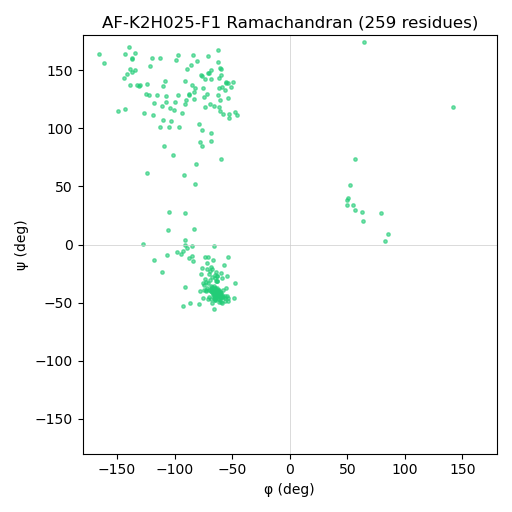 96 ILE A O 1
ATOM 789 N N . ILE A 1 97 ? -2.263 -1.734 -9.124 1.00 96.88 97 ILE A N 1
ATOM 790 C CA . ILE A 1 97 ? -3.142 -2.161 -10.224 1.00 96.88 97 ILE A CA 1
ATOM 791 C C . ILE A 1 97 ? -4.597 -2.180 -9.760 1.00 96.88 97 ILE A C 1
ATOM 793 O O . ILE A 1 97 ? -5.460 -1.636 -10.452 1.00 96.88 97 ILE A O 1
ATOM 797 N N . MET A 1 98 ? -4.890 -2.754 -8.587 1.00 97.56 98 MET A N 1
ATOM 798 C CA . MET A 1 98 ? -6.247 -2.735 -8.025 1.00 97.56 98 MET A CA 1
ATOM 799 C C . MET A 1 98 ? -6.749 -1.301 -7.826 1.00 97.56 98 MET A C 1
ATOM 801 O O . MET A 1 98 ? -7.882 -0.984 -8.204 1.00 97.56 98 MET A O 1
ATOM 805 N N . ALA A 1 99 ? -5.906 -0.424 -7.274 1.00 97.88 99 ALA A N 1
ATOM 806 C CA . ALA A 1 99 ? -6.293 0.944 -6.958 1.00 97.88 99 ALA A CA 1
ATOM 807 C C . ALA A 1 99 ? -6.512 1.818 -8.206 1.00 97.88 99 ALA A C 1
ATOM 809 O O . ALA A 1 99 ? -7.529 2.510 -8.318 1.00 97.88 99 ALA A O 1
ATOM 810 N N . VAL A 1 100 ? -5.602 1.747 -9.179 1.00 97.31 100 VAL A N 1
ATOM 811 C CA . VAL A 1 100 ? -5.714 2.461 -10.459 1.00 97.31 100 VAL A CA 1
ATOM 812 C C . VAL A 1 100 ? -6.907 1.942 -11.255 1.00 97.31 100 VAL A C 1
ATOM 814 O O . VAL A 1 100 ? -7.693 2.741 -11.769 1.00 97.31 100 VAL A O 1
ATOM 817 N N . SER A 1 101 ? -7.099 0.620 -11.308 1.00 96.00 101 SER A N 1
ATOM 818 C CA . SER A 1 101 ? -8.234 0.016 -12.016 1.00 96.00 101 SER A CA 1
ATOM 819 C C . SER A 1 101 ? -9.564 0.455 -11.417 1.00 96.00 101 SER A C 1
ATOM 821 O O . SER A 1 101 ? -10.487 0.799 -12.152 1.00 96.00 101 SER A O 1
ATOM 823 N N . TRP A 1 102 ? -9.658 0.510 -10.086 1.00 96.56 102 TRP A N 1
ATOM 824 C CA . TRP A 1 102 ? -10.832 1.043 -9.403 1.00 96.56 102 TRP A CA 1
ATOM 825 C C . TRP A 1 102 ? -11.113 2.501 -9.783 1.00 96.56 102 TRP A C 1
ATOM 827 O O . TRP A 1 102 ? -12.236 2.819 -10.175 1.00 96.56 102 TRP A O 1
ATOM 837 N N . SER A 1 103 ? -10.102 3.373 -9.716 1.00 96.12 103 SER A N 1
ATOM 838 C CA . SER A 1 103 ? -10.264 4.802 -10.024 1.00 96.12 103 SER A CA 1
ATOM 839 C C . SER A 1 103 ? -10.667 5.037 -11.488 1.00 96.12 103 SER A C 1
ATOM 841 O O . SER A 1 103 ? -11.424 5.959 -11.796 1.00 96.12 103 SER A O 1
ATOM 843 N N . ARG A 1 104 ? -10.214 4.160 -12.394 1.00 94.75 104 ARG A N 1
ATOM 844 C CA . ARG A 1 104 ? -10.507 4.204 -13.835 1.00 94.75 104 ARG A CA 1
ATOM 845 C C . ARG A 1 104 ? -11.736 3.410 -14.265 1.00 94.75 104 ARG A C 1
ATOM 847 O O . ARG A 1 104 ? -12.028 3.391 -15.459 1.00 94.75 104 ARG A O 1
ATOM 854 N N . TRP A 1 105 ? -12.436 2.750 -13.343 1.00 92.50 105 TRP A N 1
ATOM 855 C CA . TRP A 1 105 ? -13.540 1.834 -13.661 1.00 92.50 105 TRP A CA 1
ATOM 856 C C . TRP A 1 105 ? -13.141 0.713 -14.640 1.00 92.50 105 TRP A C 1
ATOM 858 O O . TRP A 1 105 ? -13.933 0.270 -15.471 1.00 92.50 105 TRP A O 1
ATOM 868 N N . GLN A 1 106 ? -11.893 0.254 -14.548 1.00 91.19 106 GLN A N 1
ATOM 869 C CA . GLN A 1 106 ? -11.336 -0.800 -15.388 1.00 91.19 106 GLN A CA 1
ATOM 870 C C . GLN A 1 106 ? -11.542 -2.175 -14.749 1.00 91.19 106 GLN A C 1
ATOM 872 O O . GLN A 1 106 ? -11.419 -2.360 -13.536 1.00 91.19 106 GLN A O 1
ATOM 877 N N . ARG A 1 107 ? -11.858 -3.163 -15.590 1.00 89.62 107 ARG A N 1
ATOM 878 C CA . ARG A 1 107 ? -11.914 -4.571 -15.182 1.00 89.62 107 ARG A CA 1
ATOM 879 C C . ARG A 1 107 ? -10.498 -5.132 -15.076 1.00 89.62 107 ARG A C 1
ATOM 881 O O . ARG A 1 107 ? -9.643 -4.798 -15.886 1.00 89.62 107 ARG A O 1
ATOM 888 N N . LEU A 1 108 ? -10.303 -6.033 -14.118 1.00 89.94 108 LEU A N 1
ATOM 889 C CA . LEU A 1 108 ? -9.036 -6.706 -13.837 1.00 89.94 108 LEU A CA 1
ATOM 890 C C . LEU A 1 108 ? -9.231 -8.212 -14.032 1.00 89.94 108 LEU A C 1
ATOM 892 O O . LEU A 1 108 ? -9.979 -8.837 -13.278 1.00 89.94 108 LEU A O 1
ATOM 896 N N . THR A 1 109 ? -8.613 -8.777 -15.068 1.00 91.56 109 THR A N 1
ATOM 897 C CA . THR A 1 109 ? -8.542 -10.231 -15.295 1.00 91.56 109 THR A CA 1
ATOM 898 C C . THR A 1 109 ? -7.191 -10.755 -14.813 1.00 91.56 109 THR A C 1
ATOM 900 O O . THR A 1 109 ? -6.238 -9.986 -14.720 1.00 91.56 109 THR A O 1
ATOM 903 N N . ALA A 1 110 ? -7.077 -12.054 -14.519 1.00 89.62 110 ALA A N 1
ATOM 904 C CA . ALA A 1 110 ? -5.803 -12.638 -14.082 1.00 89.62 110 ALA A CA 1
ATOM 905 C C . ALA A 1 110 ? -4.704 -12.507 -15.154 1.00 89.62 110 ALA A C 1
ATOM 907 O O . ALA A 1 110 ? -3.561 -12.192 -14.831 1.00 89.62 110 ALA A O 1
ATOM 908 N N . THR A 1 111 ? -5.064 -12.680 -16.431 1.00 91.06 111 THR A N 1
ATOM 909 C CA . THR A 1 111 ? -4.153 -12.511 -17.573 1.00 91.06 111 THR A CA 1
ATOM 910 C C . THR A 1 111 ? -3.627 -11.086 -17.660 1.00 91.06 111 THR A C 1
ATOM 912 O O . THR A 1 111 ? -2.415 -10.889 -17.735 1.00 91.06 111 THR A O 1
ATOM 915 N N . TRP A 1 112 ? -4.525 -10.096 -17.595 1.00 90.38 112 TRP A N 1
ATOM 916 C CA . TRP A 1 112 ? -4.126 -8.693 -17.627 1.00 90.38 112 TRP A CA 1
ATOM 917 C C . TRP A 1 112 ? -3.295 -8.330 -16.393 1.00 90.38 112 TRP A C 1
ATOM 919 O O . TRP A 1 112 ? -2.204 -7.797 -16.544 1.00 90.38 112 TRP A O 1
ATOM 929 N N . ALA A 1 113 ? -3.737 -8.719 -15.192 1.00 92.00 113 ALA A N 1
ATOM 930 C CA . ALA A 1 113 ? -3.005 -8.479 -13.949 1.00 92.00 113 ALA A CA 1
ATOM 931 C C . ALA A 1 113 ? -1.567 -9.005 -14.015 1.00 92.00 113 ALA A C 1
ATOM 933 O O . ALA A 1 113 ? -0.630 -8.287 -13.698 1.00 92.00 113 ALA A O 1
ATOM 934 N N . ASN A 1 114 ? -1.381 -10.246 -14.467 1.00 90.38 114 ASN A N 1
ATOM 935 C CA . ASN A 1 114 ? -0.064 -10.869 -14.555 1.00 90.38 114 ASN A CA 1
ATOM 936 C C . ASN A 1 114 ? 0.854 -10.163 -15.560 1.00 90.38 114 ASN A C 1
ATOM 938 O O . ASN A 1 114 ? 2.055 -10.062 -15.322 1.00 90.38 114 ASN A O 1
ATOM 942 N N . ALA A 1 115 ? 0.305 -9.696 -16.684 1.00 90.81 115 ALA A N 1
ATOM 943 C CA . ALA A 1 115 ? 1.067 -8.926 -17.660 1.00 90.81 115 ALA A CA 1
ATOM 944 C C . ALA A 1 115 ? 1.464 -7.552 -17.098 1.00 90.81 115 ALA A C 1
ATOM 946 O O . ALA A 1 115 ? 2.629 -7.173 -17.180 1.00 90.81 115 ALA A O 1
ATOM 947 N N . GLU A 1 116 ? 0.524 -6.838 -16.478 1.00 91.88 116 GLU A N 1
ATOM 948 C CA . GLU A 1 116 ? 0.777 -5.516 -15.901 1.00 91.88 116 GLU A CA 1
ATOM 949 C C . GLU A 1 116 ? 1.757 -5.564 -14.733 1.00 91.88 116 GLU A C 1
ATOM 951 O O . GLU A 1 116 ? 2.669 -4.750 -14.699 1.00 91.88 116 GLU A O 1
ATOM 956 N N . ILE A 1 117 ? 1.634 -6.531 -13.818 1.00 91.25 117 ILE A N 1
ATOM 957 C CA . ILE A 1 117 ? 2.572 -6.681 -12.696 1.00 91.25 117 ILE A CA 1
ATOM 958 C C . ILE A 1 117 ? 4.008 -6.819 -13.224 1.00 91.25 117 ILE A C 1
ATOM 960 O O . ILE A 1 117 ? 4.908 -6.113 -12.777 1.00 91.25 117 ILE A O 1
ATOM 964 N N . LYS A 1 118 ? 4.220 -7.660 -14.245 1.00 89.94 118 LYS A N 1
ATOM 965 C CA . LYS A 1 118 ? 5.537 -7.820 -14.882 1.00 89.94 118 LYS A CA 1
ATOM 966 C C . LYS A 1 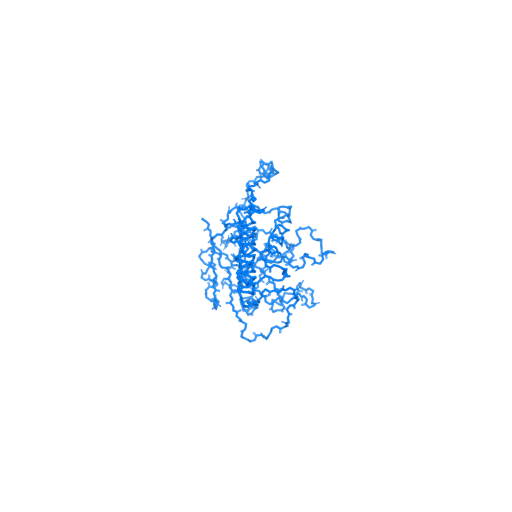118 ? 6.034 -6.526 -15.520 1.00 89.94 118 LYS A C 1
ATOM 968 O O . LYS A 1 118 ? 7.214 -6.204 -15.411 1.00 89.94 118 LYS A O 1
ATOM 973 N N . ASN A 1 119 ? 5.152 -5.797 -16.198 1.00 91.50 119 ASN A N 1
ATOM 974 C CA . ASN A 1 119 ? 5.508 -4.544 -16.855 1.00 91.50 119 ASN A CA 1
ATOM 975 C C . ASN A 1 119 ? 5.868 -3.447 -15.847 1.00 91.50 119 ASN A C 1
ATOM 977 O O . ASN A 1 119 ? 6.842 -2.731 -16.070 1.00 91.50 119 ASN A O 1
ATOM 981 N N . ILE A 1 120 ? 5.131 -3.341 -14.739 1.00 90.88 120 ILE A N 1
ATOM 982 C CA . ILE A 1 120 ? 5.434 -2.403 -13.653 1.00 90.88 120 ILE A CA 1
ATOM 983 C C . ILE A 1 120 ? 6.759 -2.782 -13.003 1.00 90.88 120 ILE A C 1
ATOM 985 O O . ILE A 1 120 ? 7.627 -1.927 -12.903 1.00 90.88 120 ILE A O 1
ATOM 989 N N . SER A 1 121 ? 6.966 -4.056 -12.664 1.00 88.81 121 SER A N 1
ATOM 990 C CA . SER A 1 121 ? 8.222 -4.515 -12.060 1.00 88.81 121 SER A CA 1
ATOM 991 C C . SER A 1 121 ? 9.433 -4.213 -12.960 1.00 88.81 121 SER A C 1
ATOM 993 O O . SER A 1 121 ? 10.483 -3.779 -12.490 1.00 88.81 121 SER A O 1
ATOM 995 N N . ASN A 1 122 ? 9.295 -4.363 -14.284 1.00 88.31 122 ASN A N 1
ATOM 996 C CA . ASN A 1 122 ? 10.336 -3.954 -15.235 1.00 88.31 122 ASN A CA 1
ATOM 997 C C . ASN A 1 122 ? 10.536 -2.431 -15.268 1.00 88.31 122 ASN A C 1
ATOM 999 O O . ASN A 1 122 ? 11.672 -1.964 -15.248 1.00 88.31 122 ASN A O 1
ATOM 1003 N N . PHE A 1 123 ? 9.448 -1.659 -15.275 1.00 89.62 123 PHE A N 1
ATOM 1004 C CA . PHE A 1 123 ? 9.505 -0.200 -15.205 1.00 89.62 123 PHE A CA 1
ATOM 1005 C C . PHE A 1 123 ? 10.193 0.289 -13.920 1.00 89.62 123 PHE A C 1
ATOM 1007 O O . PHE A 1 123 ? 11.008 1.206 -13.967 1.00 89.62 123 PHE A O 1
ATOM 1014 N N . GLU A 1 124 ? 9.907 -0.330 -12.776 1.00 88.00 124 GLU A N 1
ATOM 1015 C CA . GLU A 1 124 ? 10.511 0.007 -11.486 1.00 88.00 124 GLU A CA 1
ATOM 1016 C C . GLU A 1 124 ? 11.998 -0.352 -11.430 1.00 88.00 124 GLU A C 1
ATOM 1018 O O . GLU A 1 124 ? 12.798 0.436 -10.919 1.00 88.00 124 GLU A O 1
ATOM 1023 N N . LYS A 1 125 ? 12.405 -1.486 -12.018 1.00 84.81 125 LYS A N 1
ATOM 1024 C CA . LYS A 1 125 ? 13.828 -1.838 -12.175 1.00 84.81 125 LYS A CA 1
ATOM 1025 C C . LYS A 1 125 ? 14.588 -0.778 -12.964 1.00 84.81 125 LYS A C 1
ATOM 1027 O O . LYS A 1 125 ? 15.662 -0.369 -12.527 1.00 84.81 125 LYS A O 1
ATOM 1032 N N . ASP A 1 126 ? 14.019 -0.302 -14.069 1.00 84.88 126 ASP A N 1
ATOM 1033 C CA . ASP A 1 126 ? 14.625 0.746 -14.896 1.00 84.88 126 ASP A CA 1
ATOM 1034 C C . ASP A 1 126 ? 14.654 2.101 -14.168 1.00 84.88 126 ASP A C 1
ATOM 1036 O O . ASP A 1 126 ? 15.636 2.841 -14.247 1.00 84.88 126 ASP A O 1
ATOM 1040 N N . LEU A 1 127 ? 13.582 2.435 -13.442 1.00 81.62 127 LEU A N 1
ATOM 1041 C CA . LEU A 1 127 ? 13.446 3.721 -12.760 1.00 81.62 127 LEU A CA 1
ATOM 1042 C C . LEU A 1 127 ? 14.361 3.838 -11.540 1.00 81.62 127 LEU A C 1
ATOM 1044 O O . LEU A 1 127 ? 14.876 4.921 -11.252 1.00 81.62 127 LEU A O 1
ATOM 1048 N N . PHE A 1 128 ? 14.539 2.745 -10.805 1.00 81.12 128 PHE A N 1
ATOM 1049 C CA . PHE A 1 128 ? 15.151 2.804 -9.489 1.00 81.12 128 PHE A CA 1
ATOM 1050 C C . PHE A 1 128 ? 16.472 2.016 -9.379 1.00 81.12 128 PHE A C 1
ATOM 1052 O O . PHE A 1 128 ? 17.201 2.243 -8.416 1.00 81.12 128 PHE A O 1
ATOM 1059 N N . TRP A 1 129 ? 16.817 1.147 -10.343 1.00 63.06 129 TRP A N 1
ATOM 1060 C CA . TRP A 1 129 ? 18.039 0.312 -10.419 1.00 63.06 129 TRP A CA 1
ATOM 1061 C C . TRP A 1 129 ? 18.074 -1.032 -9.648 1.00 63.06 129 TRP A C 1
ATOM 1063 O O . TRP A 1 129 ? 19.114 -1.688 -9.703 1.00 63.06 129 TRP A O 1
ATOM 1073 N N . ASN A 1 130 ? 16.980 -1.454 -8.983 1.00 66.31 130 ASN A N 1
ATOM 1074 C CA . ASN A 1 130 ? 16.625 -2.806 -8.455 1.00 66.31 130 ASN A CA 1
ATOM 1075 C C . ASN A 1 130 ? 15.914 -2.716 -7.090 1.00 66.31 130 ASN A C 1
ATOM 1077 O O . ASN A 1 130 ? 16.542 -2.291 -6.120 1.00 66.31 130 ASN A O 1
ATOM 1081 N N . PHE A 1 131 ? 14.661 -3.186 -6.983 1.00 65.12 131 PHE A N 1
ATOM 1082 C CA . PHE A 1 131 ? 13.916 -3.249 -5.712 1.00 65.12 131 PHE A CA 1
ATOM 1083 C C . PHE A 1 131 ? 13.137 -4.550 -5.605 1.00 65.12 131 PHE A C 1
ATOM 1085 O O . PHE A 1 131 ? 12.559 -5.007 -6.589 1.00 65.12 131 PHE A O 1
ATOM 1092 N N . LEU A 1 132 ? 13.190 -5.126 -4.409 1.00 74.06 132 LEU A N 1
ATOM 1093 C CA . LEU A 1 132 ? 12.295 -6.182 -3.953 1.00 74.06 132 LEU A CA 1
ATOM 1094 C C . LEU A 1 132 ? 11.045 -5.526 -3.352 1.00 74.06 132 LEU A C 1
ATOM 1096 O O . LEU A 1 132 ? 9.947 -5.774 -3.817 1.00 74.06 132 LEU A O 1
ATOM 1100 N N . ASP A 1 133 ? 11.250 -4.567 -2.442 1.00 82.81 133 ASP A N 1
ATOM 1101 C CA . ASP A 1 133 ? 10.189 -3.784 -1.805 1.00 82.81 133 ASP A CA 1
ATOM 1102 C C . ASP A 1 133 ? 10.224 -2.322 -2.288 1.00 82.81 133 ASP A C 1
ATOM 1104 O O . ASP A 1 133 ? 11.297 -1.692 -2.298 1.00 82.81 133 ASP A O 1
ATOM 1108 N N . THR A 1 134 ? 9.066 -1.726 -2.604 1.00 87.00 134 THR A N 1
ATOM 1109 C CA . THR A 1 134 ? 8.973 -0.288 -2.928 1.00 87.00 134 THR A CA 1
ATOM 1110 C C . THR A 1 134 ? 8.310 0.509 -1.809 1.00 87.00 134 THR A C 1
ATOM 1112 O O . THR A 1 134 ? 7.220 0.208 -1.329 1.00 87.00 134 THR A O 1
ATOM 1115 N N . SER A 1 135 ? 8.973 1.584 -1.366 1.00 93.56 135 SER A N 1
ATOM 1116 C CA . SER A 1 135 ? 8.380 2.496 -0.385 1.00 93.56 135 SER A CA 1
ATOM 1117 C C . SER A 1 135 ? 7.122 3.149 -0.939 1.00 93.56 135 SER A C 1
ATOM 1119 O O . SER A 1 135 ? 7.014 3.405 -2.133 1.00 93.56 135 SER A O 1
ATOM 1121 N N . VAL A 1 136 ? 6.244 3.601 -0.044 1.00 96.31 136 VAL A N 1
ATOM 1122 C CA . VAL A 1 136 ? 5.035 4.369 -0.390 1.00 96.31 136 VAL A CA 1
ATOM 1123 C C . VAL A 1 136 ? 5.278 5.525 -1.382 1.00 96.31 136 VAL A C 1
ATOM 1125 O O . VAL A 1 136 ? 4.414 5.835 -2.200 1.00 96.31 136 VAL A O 1
ATOM 1128 N N . TYR A 1 137 ? 6.450 6.167 -1.335 1.00 96.00 137 TYR A N 1
ATOM 1129 C CA . TYR A 1 137 ? 6.803 7.260 -2.242 1.00 96.00 137 TYR A CA 1
ATOM 1130 C C . TYR A 1 137 ? 7.221 6.753 -3.622 1.00 96.00 137 TYR A C 1
ATOM 1132 O O . TYR A 1 137 ? 6.854 7.361 -4.626 1.00 96.00 137 TYR A O 1
ATOM 1140 N N . ASP A 1 138 ? 7.973 5.657 -3.684 1.00 94.88 138 ASP A N 1
ATOM 1141 C CA . ASP A 1 138 ? 8.404 5.056 -4.945 1.00 94.88 138 ASP A CA 1
ATOM 1142 C C . ASP A 1 138 ? 7.253 4.317 -5.627 1.00 94.88 138 ASP A C 1
ATOM 1144 O O . ASP A 1 138 ? 7.032 4.531 -6.817 1.00 94.88 138 ASP A O 1
ATOM 1148 N N . THR A 1 139 ? 6.402 3.626 -4.867 1.00 95.94 139 THR A N 1
ATOM 1149 C CA . THR A 1 139 ? 5.118 3.105 -5.347 1.00 95.94 139 THR A CA 1
ATOM 1150 C C . THR A 1 139 ? 4.262 4.222 -5.961 1.00 95.94 139 THR A C 1
ATOM 1152 O O . THR A 1 139 ? 3.721 4.084 -7.057 1.00 95.94 139 THR A O 1
ATOM 1155 N N . ALA A 1 140 ? 4.174 5.391 -5.313 1.00 97.06 140 ALA A N 1
ATOM 1156 C CA . ALA A 1 140 ? 3.462 6.542 -5.871 1.00 97.06 140 ALA A CA 1
ATOM 1157 C C . ALA A 1 140 ? 4.129 7.099 -7.147 1.00 97.06 140 ALA A C 1
ATOM 1159 O O . ALA A 1 140 ? 3.436 7.530 -8.074 1.00 97.06 140 ALA A O 1
ATOM 1160 N N . LYS A 1 141 ? 5.466 7.084 -7.235 1.00 95.69 141 LYS A N 1
ATOM 1161 C CA . LYS A 1 141 ? 6.180 7.432 -8.476 1.00 95.69 141 LYS A CA 1
ATOM 1162 C C . LYS A 1 141 ? 5.886 6.424 -9.582 1.00 95.69 141 LYS A C 1
ATOM 1164 O O . LYS A 1 141 ? 5.697 6.868 -10.710 1.00 95.69 141 LYS A O 1
ATOM 1169 N N . ALA A 1 142 ? 5.785 5.129 -9.285 1.00 94.50 142 ALA A N 1
ATOM 1170 C CA . ALA A 1 142 ? 5.383 4.112 -10.252 1.00 94.50 142 ALA A CA 1
ATOM 1171 C C . ALA A 1 142 ? 3.948 4.348 -10.741 1.00 94.50 142 ALA A C 1
ATOM 1173 O O . ALA A 1 142 ? 3.710 4.378 -11.948 1.00 94.50 142 ALA A O 1
ATOM 1174 N N . MET A 1 143 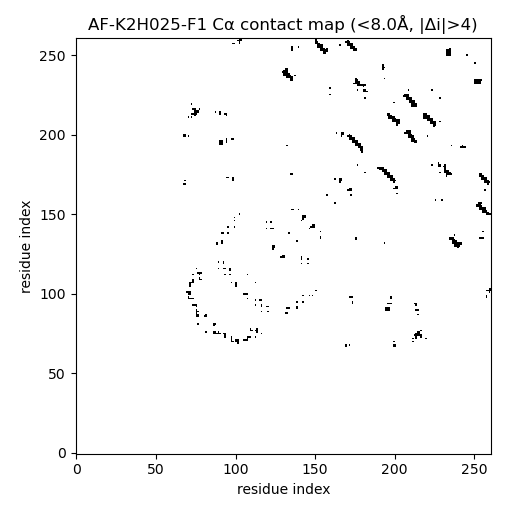? 3.009 4.668 -9.839 1.00 96.69 143 MET A N 1
ATOM 1175 C CA . MET A 1 143 ? 1.648 5.071 -10.222 1.00 96.69 143 MET A CA 1
ATOM 1176 C C . MET A 1 143 ? 1.655 6.237 -11.222 1.00 96.69 143 MET A C 1
ATOM 1178 O O . MET A 1 143 ? 0.973 6.197 -12.248 1.00 96.69 143 MET A O 1
ATOM 1182 N N . LYS A 1 144 ? 2.458 7.270 -10.957 1.00 96.00 144 LYS A N 1
ATOM 1183 C CA . LYS A 1 144 ? 2.574 8.430 -11.847 1.00 96.00 144 LYS A CA 1
ATOM 1184 C C . LYS A 1 144 ? 3.307 8.108 -13.150 1.00 96.00 144 LYS A C 1
ATOM 1186 O O . LYS A 1 144 ? 2.846 8.514 -14.207 1.00 96.00 144 LYS A O 1
ATOM 1191 N N . GLY A 1 145 ? 4.444 7.429 -13.084 1.00 94.12 145 GLY A N 1
ATOM 1192 C CA . GLY A 1 145 ? 5.334 7.202 -14.220 1.00 94.12 145 GLY A CA 1
ATOM 1193 C C . GLY A 1 145 ? 4.814 6.143 -15.184 1.00 94.12 145 GLY A C 1
ATOM 1194 O O . GLY A 1 145 ? 4.776 6.389 -16.385 1.00 94.12 145 GLY A O 1
ATOM 1195 N N . TYR A 1 146 ? 4.353 5.006 -14.659 1.00 94.75 146 TYR A N 1
ATOM 1196 C CA . TYR A 1 146 ? 3.864 3.894 -15.470 1.00 94.75 146 TYR A CA 1
ATOM 1197 C C . TYR A 1 146 ? 2.439 4.143 -15.970 1.00 94.75 146 TYR A C 1
ATOM 1199 O O . TYR A 1 146 ? 2.160 4.063 -17.165 1.00 94.75 146 TYR A O 1
ATOM 1207 N N . PHE A 1 147 ? 1.516 4.499 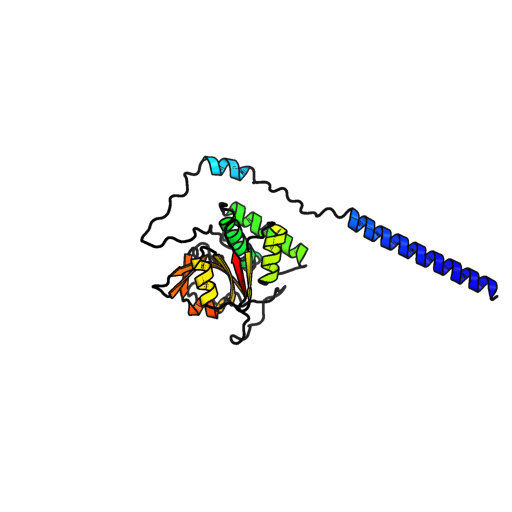-15.069 1.00 94.62 147 PHE A N 1
ATOM 1208 C CA . PHE A 1 147 ? 0.115 4.664 -15.456 1.00 94.62 147 PHE A CA 1
ATOM 1209 C C . PHE A 1 147 ? -0.228 6.068 -15.958 1.00 94.62 147 PHE A C 1
ATOM 1211 O O . PHE A 1 147 ? -1.342 6.243 -16.453 1.00 94.62 147 PHE A O 1
ATOM 1218 N N . ASN A 1 148 ? 0.637 7.078 -15.805 1.00 95.56 148 ASN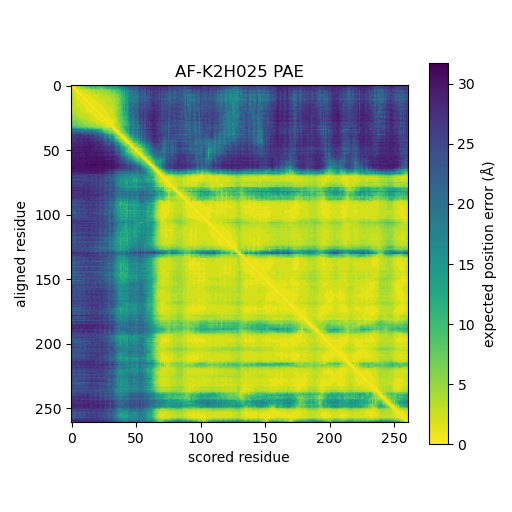 A N 1
ATOM 1219 C CA . ASN A 1 148 ? 0.234 8.491 -15.891 1.00 95.56 148 ASN A CA 1
ATOM 1220 C C . ASN A 1 148 ? -0.981 8.784 -14.986 1.00 95.56 148 ASN A C 1
ATOM 1222 O O . ASN A 1 148 ? -1.956 9.429 -15.381 1.00 95.56 148 ASN A O 1
ATOM 1226 N N . PHE A 1 149 ? -0.979 8.196 -13.788 1.00 96.56 149 PHE A N 1
ATOM 1227 C CA . PHE A 1 149 ? -2.064 8.318 -12.825 1.00 96.56 149 PHE A CA 1
ATOM 1228 C C . PHE A 1 149 ? -1.731 9.400 -11.803 1.00 96.56 149 PHE A C 1
ATOM 1230 O O . PHE A 1 149 ? -0.655 9.385 -11.218 1.00 96.56 149 PHE A O 1
ATOM 1237 N N . THR A 1 150 ? -2.647 10.343 -11.587 1.00 96.62 150 THR A N 1
ATOM 1238 C CA . THR A 1 150 ? -2.441 11.484 -10.675 1.00 96.62 150 THR A CA 1
ATOM 1239 C C . THR A 1 150 ? -3.562 11.641 -9.654 1.00 96.62 150 THR A C 1
ATOM 1241 O O . THR A 1 150 ? -3.495 12.533 -8.813 1.00 96.62 150 THR A O 1
ATOM 1244 N N . GLN A 1 151 ? -4.572 10.765 -9.685 1.00 97.44 151 GLN A N 1
ATOM 1245 C CA . GLN A 1 151 ? -5.730 10.790 -8.790 1.00 97.44 151 GLN A CA 1
ATOM 1246 C C . GLN A 1 151 ? -5.413 10.117 -7.445 1.00 97.44 151 GLN A C 1
ATOM 1248 O O . GLN A 1 151 ? -6.103 9.203 -6.989 1.00 97.44 151 GLN A O 1
ATOM 1253 N N . TYR A 1 152 ? -4.322 10.556 -6.821 1.00 98.38 152 TYR A N 1
ATOM 1254 C CA . TYR A 1 152 ? -3.897 10.104 -5.505 1.00 98.38 152 TYR A CA 1
ATOM 1255 C C . TYR A 1 152 ? -3.294 11.248 -4.686 1.00 98.38 152 TYR A C 1
ATOM 1257 O O . TYR A 1 152 ? -2.946 12.305 -5.220 1.00 98.38 152 TYR A O 1
ATOM 1265 N N . LYS A 1 153 ? -3.169 11.040 -3.376 1.00 98.12 153 LYS A N 1
ATOM 1266 C CA . LYS A 1 153 ? -2.344 11.864 -2.488 1.00 98.12 153 LYS A CA 1
ATOM 1267 C C . LYS A 1 153 ? -1.652 10.986 -1.450 1.00 98.12 153 LYS A C 1
ATOM 1269 O O . LYS A 1 153 ? -2.205 9.980 -1.014 1.00 98.12 153 LYS A O 1
ATOM 1274 N N . ILE A 1 154 ? -0.447 11.371 -1.048 1.00 98.62 154 ILE A N 1
ATOM 1275 C CA . ILE A 1 154 ? 0.271 10.709 0.043 1.00 98.62 154 ILE A CA 1
ATOM 1276 C C . ILE A 1 154 ? -0.159 11.366 1.354 1.00 98.62 154 ILE A C 1
ATOM 1278 O O . ILE A 1 154 ? -0.130 12.591 1.469 1.00 98.62 154 ILE A O 1
ATOM 1282 N N . ILE A 1 155 ? -0.569 10.559 2.329 1.00 98.38 155 ILE A N 1
ATOM 1283 C CA . ILE A 1 155 ? -0.935 11.025 3.668 1.00 98.38 155 ILE A CA 1
ATOM 1284 C C . ILE A 1 155 ? 0.131 10.539 4.640 1.00 98.38 155 ILE A C 1
ATOM 1286 O O . ILE A 1 155 ? 0.201 9.351 4.954 1.00 98.38 155 ILE A O 1
ATOM 1290 N N . GLU A 1 156 ? 0.967 11.461 5.103 1.00 97.62 156 GLU A N 1
ATOM 1291 C CA . GLU A 1 156 ? 1.988 11.203 6.117 1.00 97.62 156 GLU A CA 1
ATOM 1292 C C . GLU A 1 156 ? 1.422 11.331 7.530 1.00 97.62 156 GLU A C 1
ATOM 1294 O O . GLU A 1 156 ? 0.470 12.074 7.764 1.00 97.62 156 GLU A O 1
ATOM 1299 N N . LYS A 1 157 ? 2.047 10.636 8.490 1.00 97.00 157 LYS A N 1
ATOM 1300 C CA . LYS A 1 157 ? 1.641 10.619 9.909 1.00 97.00 157 LYS A CA 1
ATOM 1301 C C . LYS A 1 157 ? 0.143 10.328 10.079 1.00 97.00 157 LYS A C 1
ATOM 1303 O O . LYS A 1 157 ? -0.512 10.910 10.940 1.00 97.00 157 LYS A O 1
ATOM 1308 N N . VAL A 1 158 ? -0.377 9.423 9.249 1.00 98.00 158 VAL A N 1
ATOM 1309 C CA . VAL A 1 158 ? -1.809 9.148 9.158 1.00 98.00 158 VAL A CA 1
ATOM 1310 C C . VAL A 1 158 ? -2.361 8.643 10.492 1.00 98.00 158 VAL A C 1
ATOM 1312 O O . VAL A 1 158 ? -1.779 7.762 11.132 1.00 98.00 158 VAL A O 1
ATOM 1315 N N . THR A 1 159 ? -3.503 9.187 10.905 1.00 98.00 159 THR A N 1
ATOM 1316 C CA . THR A 1 159 ? -4.251 8.738 12.082 1.00 98.00 159 THR A CA 1
ATOM 1317 C C . THR A 1 159 ? -5.379 7.778 11.696 1.00 98.00 159 THR A C 1
ATOM 1319 O O . THR A 1 159 ? -5.816 7.729 10.546 1.00 98.00 159 THR A O 1
ATOM 1322 N N . LYS A 1 160 ? -5.925 7.028 12.667 1.00 97.56 160 LYS A N 1
ATOM 1323 C CA . LYS A 1 160 ? -7.133 6.208 12.432 1.00 97.56 160 LYS A CA 1
ATOM 1324 C C . LYS A 1 160 ? -8.299 7.039 11.893 1.00 97.56 160 LYS A C 1
ATOM 1326 O O . LYS A 1 160 ? -9.046 6.552 11.052 1.00 97.56 160 LYS A O 1
ATOM 1331 N N . LYS A 1 161 ? -8.446 8.276 12.380 1.00 97.75 161 LYS A N 1
ATOM 1332 C CA . LYS A 1 161 ? -9.508 9.182 11.943 1.00 97.75 161 LYS A CA 1
ATOM 1333 C C . LYS A 1 161 ? -9.340 9.539 10.468 1.00 97.75 161 LYS A C 1
ATOM 1335 O O . LYS A 1 161 ? -10.305 9.412 9.731 1.00 97.75 161 LYS A O 1
ATOM 1340 N N . ASP A 1 162 ? -8.125 9.877 10.036 1.00 98.31 162 ASP A N 1
ATOM 1341 C CA . ASP A 1 162 ? -7.850 10.202 8.629 1.00 98.31 162 ASP A CA 1
ATOM 1342 C C . ASP A 1 162 ? -8.208 9.033 7.702 1.00 98.31 162 ASP A C 1
ATOM 1344 O O . ASP A 1 162 ? -8.864 9.228 6.685 1.00 98.31 162 ASP A O 1
ATOM 1348 N N . ILE A 1 163 ? -7.852 7.801 8.090 1.00 98.31 163 ILE A N 1
ATOM 1349 C CA . ILE A 1 163 ? -8.196 6.578 7.343 1.00 98.31 163 ILE A CA 1
ATOM 1350 C C . ILE A 1 163 ? -9.717 6.425 7.221 1.00 98.31 163 ILE A C 1
ATOM 1352 O O . ILE A 1 163 ? -10.230 6.175 6.131 1.00 98.31 163 ILE A O 1
ATOM 1356 N N . ILE A 1 164 ? -10.443 6.558 8.333 1.00 97.88 164 ILE A N 1
ATOM 1357 C CA . ILE A 1 164 ? -11.904 6.409 8.359 1.00 97.88 164 ILE A CA 1
ATOM 1358 C C . ILE A 1 164 ? -12.576 7.509 7.530 1.00 97.88 164 ILE A C 1
ATOM 1360 O O . ILE A 1 164 ? -13.475 7.205 6.750 1.00 97.88 164 ILE A O 1
ATOM 1364 N N . ASP A 1 165 ? -12.122 8.757 7.651 1.00 97.56 165 ASP A N 1
ATOM 1365 C CA . ASP A 1 165 ? -12.659 9.895 6.903 1.00 97.56 165 ASP A CA 1
ATOM 1366 C C . ASP A 1 165 ? -12.424 9.729 5.394 1.00 97.56 165 ASP A C 1
ATOM 1368 O O . ASP A 1 165 ? -13.343 9.928 4.599 1.00 97.56 165 ASP A O 1
ATOM 1372 N N . SER A 1 166 ? -11.224 9.303 4.983 1.00 97.25 166 SER A N 1
ATOM 1373 C CA . SER A 1 166 ? -10.910 8.984 3.585 1.00 97.25 166 SER A CA 1
ATOM 1374 C C . SER A 1 166 ? -11.852 7.925 3.013 1.00 97.25 166 SER A C 1
ATOM 1376 O O . SER A 1 166 ? -12.442 8.121 1.950 1.00 97.25 166 SER A O 1
ATOM 1378 N N . LEU A 1 167 ? -12.055 6.823 3.740 1.00 96.56 167 LEU A N 1
ATOM 1379 C CA . LEU A 1 167 ? -12.974 5.759 3.324 1.00 96.56 167 LEU A CA 1
ATOM 1380 C C . LEU A 1 167 ? -14.434 6.249 3.296 1.00 96.56 167 LEU A C 1
ATOM 1382 O O . LEU A 1 167 ? -15.182 5.898 2.384 1.00 96.56 167 LEU A O 1
ATOM 1386 N N . GLY A 1 168 ? -14.830 7.101 4.247 1.00 94.81 168 GLY A N 1
ATOM 1387 C CA . GLY A 1 168 ? -16.148 7.745 4.292 1.00 94.81 168 GLY A CA 1
ATOM 1388 C C . GLY A 1 168 ? -16.417 8.677 3.106 1.00 94.81 168 GLY A C 1
ATOM 1389 O O . GLY A 1 168 ? -17.562 8.809 2.676 1.00 94.81 168 GLY A O 1
ATOM 1390 N N . ASN A 1 169 ? -15.362 9.241 2.514 1.00 94.12 169 ASN A N 1
ATOM 1391 C CA . ASN A 1 169 ? -15.411 10.026 1.279 1.00 94.12 169 ASN A CA 1
ATOM 1392 C C . ASN A 1 169 ? -15.387 9.167 0.003 1.00 94.12 169 ASN A C 1
ATOM 1394 O O . ASN A 1 169 ? -15.196 9.699 -1.088 1.00 94.12 169 ASN A O 1
ATOM 1398 N N . TRP A 1 170 ? -15.596 7.851 0.119 1.00 93.31 170 TRP A N 1
ATOM 1399 C CA . TRP A 1 170 ? -15.552 6.891 -0.989 1.00 93.31 170 TRP A CA 1
ATOM 1400 C C . TRP A 1 170 ? -14.190 6.761 -1.672 1.00 93.31 170 TRP A C 1
ATOM 1402 O O . TRP A 1 170 ? -14.127 6.257 -2.796 1.00 93.31 170 TRP A O 1
ATOM 1412 N N . ASN A 1 171 ? -13.114 7.167 -1.001 1.00 96.81 171 ASN A N 1
ATOM 1413 C CA . ASN A 1 171 ? -11.754 6.898 -1.447 1.00 96.81 171 ASN A CA 1
ATOM 1414 C C . ASN A 1 171 ? -11.315 5.505 -0.989 1.00 96.81 171 ASN A C 1
ATOM 1416 O O . ASN A 1 171 ? -11.917 4.903 -0.098 1.00 96.81 171 ASN A O 1
ATOM 1420 N N . ILE A 1 172 ? -10.256 4.988 -1.602 1.00 98.12 172 ILE A N 1
ATOM 1421 C CA . ILE A 1 172 ? -9.592 3.755 -1.166 1.00 98.12 172 ILE A CA 1
ATOM 1422 C C . ILE A 1 172 ? -8.147 4.064 -0.814 1.00 98.12 172 ILE A C 1
ATOM 1424 O O . ILE A 1 172 ? -7.598 5.084 -1.230 1.00 98.12 172 ILE A O 1
ATOM 1428 N N . LEU A 1 173 ? -7.526 3.185 -0.040 1.00 98.62 173 LEU A N 1
ATOM 1429 C CA . LEU A 1 173 ? -6.194 3.429 0.495 1.00 98.62 173 LEU A CA 1
ATOM 1430 C C . LEU A 1 173 ? -5.266 2.292 0.102 1.00 98.62 173 LEU A C 1
ATOM 1432 O O . LEU A 1 173 ? -5.589 1.136 0.354 1.00 98.62 173 LEU A O 1
ATOM 1436 N N . VAL A 1 174 ? -4.109 2.611 -0.460 1.00 98.62 174 VAL A N 1
ATOM 1437 C CA . VAL A 1 174 ? -2.988 1.675 -0.572 1.00 98.62 174 VAL A CA 1
ATOM 1438 C C . VAL A 1 174 ? -2.128 1.854 0.676 1.00 98.62 174 VAL A C 1
ATOM 1440 O O . VAL A 1 174 ? -1.690 2.967 0.987 1.00 98.62 174 VAL A O 1
ATOM 1443 N N . VAL A 1 175 ? -1.954 0.777 1.440 1.00 98.44 175 VAL A N 1
ATOM 1444 C CA . VAL A 1 175 ? -1.424 0.829 2.806 1.00 98.44 175 VAL A CA 1
ATOM 1445 C C . VAL A 1 175 ? -0.233 -0.120 2.945 1.00 98.44 175 VAL A C 1
ATOM 1447 O O . VAL A 1 175 ? -0.439 -1.335 2.899 1.00 98.44 175 VAL A O 1
ATOM 1450 N N . PRO A 1 176 ? 0.989 0.408 3.157 1.00 97.44 176 PRO A N 1
ATOM 1451 C CA . PRO A 1 176 ? 2.141 -0.404 3.516 1.00 97.44 176 PRO A CA 1
ATOM 1452 C C . PRO A 1 176 ? 2.038 -0.839 4.981 1.00 97.44 176 PRO A C 1
ATOM 1454 O O . PRO A 1 176 ? 1.706 -0.053 5.882 1.00 97.44 176 PRO A O 1
ATOM 1457 N N . VAL A 1 177 ? 2.308 -2.111 5.233 1.00 95.62 177 VAL A N 1
ATOM 1458 C CA . VAL A 1 177 ? 2.146 -2.748 6.536 1.00 95.62 177 VAL A CA 1
ATOM 1459 C C . VAL A 1 177 ? 3.335 -3.638 6.854 1.00 95.62 177 VAL A C 1
ATOM 1461 O O . VAL A 1 177 ? 3.944 -4.262 5.994 1.00 95.62 177 VAL A O 1
ATOM 1464 N N . TYR A 1 178 ? 3.637 -3.738 8.140 1.00 93.50 178 TYR A N 1
ATOM 1465 C CA . TYR A 1 178 ? 4.479 -4.795 8.659 1.00 93.50 178 TYR A CA 1
ATOM 1466 C C . TYR A 1 178 ? 3.640 -6.067 8.782 1.00 93.50 178 TYR A C 1
ATOM 1468 O O . TYR A 1 178 ? 2.828 -6.213 9.705 1.00 93.50 178 TYR A O 1
ATOM 1476 N N . TRP A 1 179 ? 3.840 -6.980 7.839 1.00 90.69 179 TRP A N 1
ATOM 1477 C CA . TRP A 1 179 ? 3.043 -8.189 7.640 1.00 90.69 179 TRP A CA 1
ATOM 1478 C C . TRP A 1 179 ? 2.799 -8.988 8.925 1.00 90.69 179 TRP A C 1
ATOM 1480 O O . TRP A 1 179 ? 1.670 -9.361 9.248 1.00 90.69 179 TRP A O 1
ATOM 1490 N N . ARG A 1 180 ? 3.848 -9.194 9.730 1.00 89.44 180 ARG A N 1
ATOM 1491 C CA . ARG A 1 180 ? 3.781 -10.036 10.937 1.00 89.44 180 ARG A CA 1
ATOM 1492 C C . ARG A 1 180 ? 2.907 -9.441 12.050 1.00 89.44 180 ARG A C 1
ATOM 1494 O O . ARG A 1 180 ? 2.437 -10.178 12.914 1.00 89.44 180 ARG A O 1
ATOM 1501 N N . ASP A 1 181 ? 2.637 -8.132 12.027 1.00 92.56 181 ASP A N 1
ATOM 1502 C CA . ASP A 1 181 ? 1.706 -7.489 12.970 1.00 92.56 181 ASP A CA 1
ATOM 1503 C C . ASP A 1 181 ? 0.235 -7.571 12.528 1.00 92.56 181 ASP A C 1
ATOM 1505 O O . ASP A 1 181 ? -0.645 -7.293 13.347 1.00 92.56 181 ASP A O 1
ATOM 1509 N N . LEU A 1 182 ? -0.060 -8.011 11.296 1.00 91.75 182 LEU A N 1
ATOM 1510 C CA . LEU A 1 182 ? -1.438 -8.240 10.837 1.00 91.75 182 LEU A CA 1
ATOM 1511 C C . LEU A 1 182 ? -2.116 -9.406 11.565 1.00 91.75 182 LEU A C 1
ATOM 1513 O O . LEU A 1 182 ? -3.345 -9.477 11.590 1.00 91.75 182 LEU A O 1
ATOM 1517 N N . LYS A 1 183 ? -1.327 -10.314 12.162 1.00 87.12 183 LYS A N 1
ATOM 1518 C CA . LYS A 1 183 ? -1.805 -11.467 12.948 1.00 87.12 183 LYS A CA 1
ATOM 1519 C C . LYS A 1 183 ? -2.884 -12.284 12.228 1.00 87.12 183 LYS A C 1
ATOM 1521 O O . LYS A 1 183 ? -3.807 -12.797 12.858 1.00 87.12 183 LYS A O 1
ATOM 1526 N N . ASN A 1 184 ? -2.792 -12.383 10.906 1.00 84.56 184 ASN A N 1
ATOM 1527 C CA . ASN A 1 184 ? -3.720 -13.187 10.134 1.00 84.56 184 ASN A CA 1
ATOM 1528 C C . ASN A 1 184 ? -3.379 -14.673 10.361 1.00 84.56 184 ASN A C 1
ATOM 1530 O O . ASN A 1 184 ? -2.266 -15.092 10.038 1.00 84.56 184 ASN A O 1
ATOM 1534 N N . PRO A 1 185 ? -4.300 -15.482 10.915 1.00 82.12 185 PRO A N 1
ATOM 1535 C CA . PRO A 1 185 ? -4.029 -16.887 11.221 1.00 82.12 185 PRO A CA 1
ATOM 1536 C C . PRO A 1 185 ? -3.821 -17.743 9.965 1.00 82.12 185 PRO A C 1
ATOM 1538 O O . PRO A 1 185 ? -3.341 -18.865 10.069 1.00 82.12 185 PRO A O 1
ATOM 1541 N N . ASN A 1 186 ? -4.167 -17.223 8.785 1.00 81.31 186 ASN A N 1
ATOM 1542 C CA . ASN A 1 186 ? -3.975 -17.904 7.508 1.00 81.31 186 ASN A CA 1
ATOM 1543 C C . ASN A 1 186 ? -2.563 -17.703 6.928 1.00 81.31 186 ASN A C 1
ATOM 1545 O O . ASN A 1 186 ? -2.283 -18.203 5.841 1.00 81.31 186 ASN A O 1
ATOM 1549 N N . PHE A 1 187 ? -1.695 -16.937 7.596 1.00 79.81 187 PHE A N 1
ATOM 1550 C CA . PHE A 1 187 ? -0.323 -16.707 7.146 1.00 79.81 187 PHE A CA 1
ATOM 1551 C C . PHE A 1 187 ? 0.584 -17.855 7.589 1.00 79.81 187 PHE A C 1
ATOM 1553 O O . PHE A 1 187 ? 0.629 -18.193 8.775 1.00 79.81 187 PHE A O 1
ATOM 1560 N N . THR A 1 188 ? 1.380 -18.389 6.663 1.00 78.44 188 THR A N 1
ATOM 1561 C CA . THR A 1 188 ? 2.509 -19.253 7.020 1.00 78.44 188 THR A CA 1
ATOM 1562 C C . THR A 1 188 ? 3.579 -18.403 7.701 1.00 78.44 188 THR A C 1
ATOM 1564 O O . THR A 1 188 ? 4.073 -17.434 7.128 1.00 78.44 188 THR A O 1
ATOM 1567 N N . GLN A 1 189 ? 3.921 -18.743 8.943 1.00 78.38 189 GLN A N 1
ATOM 1568 C CA . GLN A 1 189 ? 4.958 -18.044 9.701 1.00 78.38 189 GLN A CA 1
ATOM 1569 C C . GLN A 1 189 ? 6.362 -18.447 9.206 1.00 78.38 189 GLN A C 1
ATOM 1571 O O . GLN A 1 189 ? 6.562 -19.611 8.862 1.00 78.38 189 GLN A O 1
ATOM 1576 N N . PRO A 1 190 ? 7.344 -17.525 9.204 1.00 74.88 190 PRO A N 1
ATOM 1577 C CA . PRO A 1 190 ? 7.251 -16.159 9.722 1.00 74.88 190 PRO A CA 1
ATOM 1578 C C . PRO A 1 190 ? 6.642 -15.148 8.730 1.00 74.88 190 PRO A C 1
ATOM 1580 O O . PRO A 1 190 ? 6.264 -14.058 9.153 1.00 74.88 190 PRO A O 1
ATOM 1583 N N . GLY A 1 191 ? 6.522 -15.505 7.446 1.00 75.38 191 GLY A N 1
ATOM 1584 C CA . GLY A 1 191 ? 6.073 -14.616 6.369 1.00 75.38 191 GLY A CA 1
ATOM 1585 C C . GLY A 1 191 ? 7.024 -13.436 6.099 1.00 75.38 191 GLY A C 1
ATOM 1586 O O . GLY A 1 191 ? 7.994 -13.242 6.853 1.00 75.38 191 GLY A O 1
ATOM 1587 N N . PRO A 1 192 ? 6.749 -12.634 5.053 1.00 81.69 192 PRO A N 1
ATOM 1588 C CA . PRO A 1 192 ? 7.546 -11.455 4.729 1.00 81.69 192 PRO A CA 1
ATOM 1589 C C . PRO A 1 192 ? 7.507 -10.416 5.858 1.00 81.69 192 PRO A C 1
ATOM 1591 O O . PRO A 1 192 ? 6.747 -10.522 6.829 1.00 81.69 192 PRO A O 1
ATOM 1594 N N . ILE A 1 193 ? 8.392 -9.427 5.774 1.00 88.38 193 ILE A N 1
ATOM 1595 C CA . ILE A 1 193 ? 8.470 -8.321 6.736 1.00 88.38 193 ILE A CA 1
ATOM 1596 C C . ILE A 1 193 ? 7.638 -7.134 6.252 1.00 88.38 193 ILE A C 1
ATOM 1598 O O . ILE A 1 193 ? 6.790 -6.643 7.005 1.00 88.38 193 ILE A O 1
ATOM 1602 N N . ALA A 1 194 ? 7.879 -6.692 5.021 1.00 90.88 194 ALA A N 1
ATOM 1603 C CA . ALA A 1 194 ? 7.094 -5.678 4.337 1.00 90.88 194 ALA A CA 1
ATOM 1604 C C . ALA A 1 194 ? 5.939 -6.330 3.569 1.00 90.88 194 ALA A C 1
ATOM 1606 O O . ALA A 1 194 ? 5.987 -7.508 3.227 1.00 90.88 194 ALA A O 1
ATOM 1607 N N . HIS A 1 195 ? 4.855 -5.578 3.412 1.00 94.12 195 HIS A N 1
ATOM 1608 C CA . HIS A 1 195 ? 3.712 -5.947 2.589 1.00 94.12 195 HIS A CA 1
ATOM 1609 C C . HIS A 1 195 ? 2.894 -4.706 2.258 1.00 94.12 195 HIS A C 1
ATOM 1611 O O . HIS A 1 195 ? 2.864 -3.746 3.036 1.00 94.12 195 HIS A O 1
ATOM 1617 N N . MET A 1 196 ? 2.134 -4.762 1.174 1.00 96.06 196 MET A N 1
ATOM 1618 C CA . MET A 1 196 ? 1.204 -3.717 0.781 1.00 96.06 196 MET A CA 1
ATOM 1619 C C . MET A 1 196 ? -0.159 -4.305 0.419 1.00 96.06 196 MET A C 1
ATOM 1621 O O . MET A 1 196 ? -0.271 -5.335 -0.243 1.00 96.06 196 MET A O 1
ATOM 1625 N N . LEU A 1 197 ? -1.222 -3.644 0.881 1.00 97.56 197 LEU A N 1
ATOM 1626 C CA . LEU A 1 197 ? -2.603 -4.039 0.603 1.00 97.56 197 LEU A CA 1
ATOM 1627 C C . LEU A 1 197 ? -3.494 -2.830 0.324 1.00 97.56 197 LEU A C 1
ATOM 1629 O O . LEU A 1 197 ? -3.119 -1.682 0.577 1.00 97.56 197 LEU A O 1
ATOM 1633 N N . VAL A 1 198 ? -4.717 -3.086 -0.145 1.00 98.44 198 VAL A N 1
ATOM 1634 C CA . VAL A 1 198 ? -5.710 -2.036 -0.407 1.00 98.44 198 VAL A CA 1
ATOM 1635 C C . VAL A 1 198 ? -6.815 -2.072 0.644 1.00 98.44 198 VAL A C 1
ATOM 1637 O O . VAL A 1 198 ? -7.508 -3.076 0.784 1.00 98.44 198 VAL A O 1
ATOM 1640 N N . VAL A 1 199 ? -7.044 -0.974 1.360 1.00 98.31 199 VAL A N 1
ATOM 1641 C CA . VAL A 1 199 ? -8.203 -0.790 2.244 1.00 98.31 199 VAL A CA 1
ATOM 1642 C C . VAL A 1 199 ? -9.341 -0.170 1.446 1.00 98.31 199 VAL A C 1
ATOM 1644 O O . VAL A 1 199 ? -9.196 0.881 0.827 1.00 98.31 199 VAL A O 1
ATOM 1647 N N . THR A 1 200 ? -10.485 -0.845 1.463 1.00 97.12 200 THR A N 1
ATOM 1648 C CA . THR A 1 200 ? -11.631 -0.554 0.589 1.00 97.12 200 THR A CA 1
ATOM 1649 C C . THR A 1 200 ? -12.829 0.014 1.339 1.00 97.12 200 THR A C 1
ATOM 1651 O O . THR A 1 200 ? -13.684 0.655 0.732 1.00 97.12 200 THR A O 1
ATOM 1654 N N . TRP A 1 201 ? -12.924 -0.251 2.648 1.00 96.81 201 TRP A N 1
ATOM 1655 C CA . TRP A 1 201 ? -14.021 0.222 3.487 1.00 96.81 201 TRP A CA 1
ATOM 1656 C C . TRP A 1 201 ? -13.709 0.092 4.985 1.00 96.81 201 TRP A C 1
ATOM 1658 O O . TRP A 1 201 ? -12.821 -0.670 5.377 1.00 96.81 201 TRP A O 1
ATOM 1668 N N . TYR A 1 202 ? -14.487 0.783 5.822 1.00 96.69 202 TYR A N 1
ATOM 1669 C CA . TYR A 1 202 ? -14.498 0.634 7.278 1.00 96.69 202 TYR A CA 1
ATOM 1670 C C . TYR A 1 202 ? -15.901 0.263 7.774 1.00 96.69 202 TYR A C 1
ATOM 1672 O O . TYR A 1 202 ? -16.890 0.910 7.443 1.00 96.69 202 TYR A O 1
ATOM 1680 N N . ASP A 1 203 ? -15.989 -0.798 8.570 1.00 95.88 203 ASP A N 1
ATOM 1681 C CA . ASP A 1 203 ? -17.208 -1.255 9.230 1.00 95.88 203 ASP A CA 1
ATOM 1682 C C . ASP A 1 203 ? -17.246 -0.693 10.664 1.00 95.88 203 ASP A C 1
ATOM 1684 O O . ASP A 1 203 ? -16.562 -1.236 11.539 1.00 95.88 203 ASP A O 1
ATOM 1688 N N . PRO A 1 204 ? -18.018 0.382 10.931 1.00 94.31 204 PRO A N 1
ATOM 1689 C CA . PRO A 1 204 ? -18.031 1.036 12.239 1.00 94.31 204 PRO A CA 1
ATOM 1690 C C . PRO A 1 204 ? -18.698 0.188 13.327 1.00 94.31 204 PRO A C 1
ATOM 1692 O O . PRO A 1 204 ? -18.372 0.341 14.502 1.00 94.31 204 PRO A O 1
ATOM 1695 N N . LEU A 1 205 ? -19.602 -0.727 12.957 1.00 95.50 205 LEU A N 1
ATOM 1696 C CA . LEU A 1 205 ? -20.278 -1.604 13.917 1.00 95.50 205 LEU A CA 1
ATOM 1697 C C . LEU A 1 205 ? -19.321 -2.668 14.449 1.00 95.50 205 LEU A C 1
ATOM 1699 O O . LEU A 1 205 ? -19.339 -2.990 15.635 1.00 95.50 205 LEU A O 1
ATOM 1703 N N . LYS A 1 206 ? -18.473 -3.208 13.568 1.00 96.06 206 LYS A N 1
ATOM 1704 C CA . LYS A 1 206 ? -17.497 -4.247 13.923 1.00 96.06 206 LYS A CA 1
ATOM 1705 C C . LYS A 1 206 ? -16.117 -3.698 14.262 1.00 96.06 206 LYS A C 1
ATOM 1707 O O . LYS A 1 206 ? -15.274 -4.476 14.700 1.00 96.06 206 LYS A O 1
ATOM 1712 N N . LYS A 1 207 ? -15.878 -2.398 14.055 1.00 97.31 207 LYS A N 1
ATOM 1713 C CA . LYS A 1 207 ? -14.561 -1.752 14.176 1.00 97.31 207 LYS A CA 1
ATOM 1714 C C . LYS A 1 207 ? -13.499 -2.482 13.353 1.00 97.31 207 LYS A C 1
ATOM 1716 O O . LYS A 1 207 ? -12.452 -2.895 13.856 1.00 97.31 207 LYS A O 1
ATOM 1721 N N . GLN A 1 208 ? -13.816 -2.711 12.081 1.00 97.62 208 GLN A N 1
ATOM 1722 C CA . GLN A 1 208 ? -12.991 -3.500 11.169 1.00 97.62 208 GLN A CA 1
ATOM 1723 C C . GLN A 1 208 ? -12.749 -2.769 9.856 1.00 97.62 208 GLN A C 1
ATOM 1725 O O . GLN A 1 208 ? -13.675 -2.238 9.246 1.00 97.62 208 GLN A O 1
ATOM 1730 N N . PHE A 1 209 ? -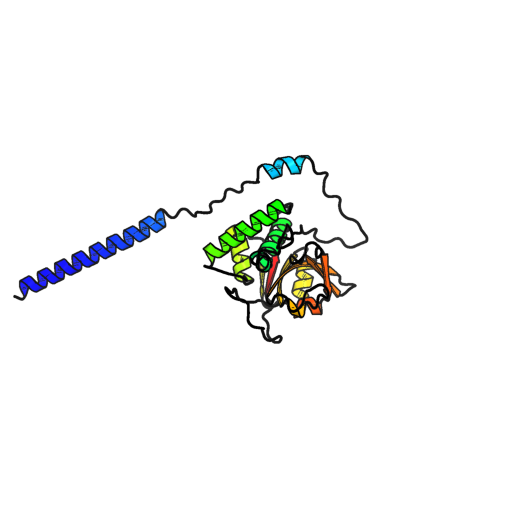11.513 -2.823 9.374 1.00 97.62 209 PHE A N 1
ATOM 1731 C CA . PHE A 1 209 ? -11.177 -2.443 8.010 1.00 97.62 209 PHE A CA 1
ATOM 1732 C C . PHE A 1 209 ? -11.399 -3.624 7.069 1.00 97.62 209 PHE A C 1
ATOM 1734 O O . PHE A 1 209 ? -11.046 -4.761 7.387 1.00 97.62 209 PHE A O 1
ATOM 1741 N N . ILE A 1 210 ? -11.985 -3.345 5.906 1.00 96.75 210 ILE A N 1
ATOM 1742 C CA . ILE A 1 210 ? -12.174 -4.309 4.823 1.00 96.75 210 ILE A CA 1
ATOM 1743 C C . ILE A 1 210 ? -11.083 -4.076 3.784 1.00 96.75 210 ILE A C 1
ATOM 1745 O O . ILE A 1 210 ? -10.987 -2.985 3.217 1.00 96.75 210 ILE A O 1
ATOM 1749 N N . THR A 1 211 ? -10.300 -5.106 3.494 1.00 97.00 211 THR A N 1
ATOM 1750 C CA . THR A 1 211 ? -9.124 -5.027 2.632 1.00 97.00 211 THR A CA 1
ATOM 1751 C C . THR A 1 211 ? -9.215 -5.967 1.439 1.00 97.00 211 THR A C 1
ATOM 1753 O O . THR A 1 211 ? -9.861 -7.010 1.489 1.00 97.00 211 THR A O 1
ATOM 1756 N N . ASN A 1 212 ? -8.535 -5.606 0.363 1.00 96.69 212 ASN A N 1
ATOM 1757 C CA . ASN A 1 212 ? -8.101 -6.518 -0.679 1.00 96.69 212 ASN A CA 1
ATOM 1758 C C . ASN A 1 212 ? -6.606 -6.750 -0.457 1.00 96.69 212 ASN A C 1
ATOM 1760 O O . ASN A 1 212 ? -5.800 -5.847 -0.670 1.00 96.69 212 ASN A O 1
ATOM 1764 N N . ASP A 1 213 ? -6.270 -7.936 0.036 1.00 94.75 213 ASP A N 1
ATOM 1765 C CA . ASP A 1 213 ? -4.899 -8.327 0.350 1.00 94.75 213 ASP A CA 1
ATOM 1766 C C . ASP A 1 213 ? -4.357 -9.212 -0.791 1.00 94.75 213 ASP A C 1
ATOM 1768 O O . ASP A 1 213 ? -4.945 -10.270 -1.051 1.00 94.75 213 ASP A O 1
ATOM 1772 N N . PRO A 1 214 ? -3.314 -8.776 -1.526 1.00 93.81 214 PRO A N 1
ATOM 1773 C CA . PRO A 1 214 ? -2.888 -9.437 -2.759 1.00 93.81 214 PRO A CA 1
ATOM 1774 C C . PRO A 1 214 ? -2.173 -10.773 -2.524 1.00 93.81 214 PRO A C 1
ATOM 1776 O O . PRO A 1 214 ? -2.002 -11.536 -3.474 1.00 93.81 214 PRO A O 1
ATOM 1779 N N . TRP A 1 215 ? -1.803 -11.116 -1.291 1.00 88.19 215 TRP A N 1
ATOM 1780 C CA . TRP A 1 215 ? -1.025 -12.328 -1.032 1.00 88.19 215 TRP A CA 1
ATOM 1781 C C . TRP A 1 215 ? -1.750 -13.624 -1.386 1.00 88.19 215 TRP A C 1
ATOM 1783 O O . TRP A 1 215 ? -1.123 -14.593 -1.794 1.00 88.19 215 TRP A O 1
ATOM 1793 N N . THR A 1 216 ? -3.081 -13.689 -1.266 1.00 81.19 216 THR A N 1
ATOM 1794 C CA . THR A 1 216 ? -3.820 -14.868 -1.744 1.00 81.19 216 THR A CA 1
ATOM 1795 C C . THR A 1 216 ? -5.053 -14.500 -2.530 1.00 81.19 216 THR A C 1
ATOM 1797 O O . THR A 1 216 ? -5.752 -13.545 -2.202 1.00 81.19 216 THR A O 1
ATOM 1800 N N . LYS A 1 217 ? -5.426 -15.361 -3.483 1.00 78.56 217 LYS A N 1
ATOM 1801 C CA . LYS A 1 217 ? -6.685 -15.219 -4.228 1.00 78.56 217 LYS A CA 1
ATOM 1802 C C . LYS A 1 217 ? -7.944 -15.187 -3.345 1.00 78.56 217 LYS A C 1
ATOM 1804 O O . LYS A 1 217 ? -9.004 -14.772 -3.805 1.00 78.56 217 LYS A O 1
ATOM 1809 N N . ASN A 1 218 ? -7.840 -15.641 -2.095 1.00 82.88 218 ASN A N 1
ATOM 1810 C CA . ASN A 1 218 ? -8.962 -15.783 -1.171 1.00 82.88 218 ASN A CA 1
ATOM 1811 C C . ASN A 1 218 ? -9.170 -14.557 -0.273 1.00 82.88 218 ASN A C 1
ATOM 1813 O O . ASN A 1 218 ? -10.145 -14.527 0.476 1.00 82.88 218 ASN A O 1
ATOM 1817 N N . TRP A 1 219 ? -8.287 -13.554 -0.306 1.00 87.88 219 TRP A N 1
ATOM 1818 C CA . TRP A 1 219 ? -8.343 -12.418 0.626 1.00 87.88 219 TRP A CA 1
ATOM 1819 C C . TRP A 1 219 ? -8.869 -11.125 0.010 1.00 87.88 219 TRP A C 1
ATOM 1821 O O . TRP A 1 219 ? -8.614 -10.016 0.487 1.00 87.88 219 TRP A O 1
ATOM 1831 N N . LYS A 1 220 ? -9.717 -11.278 -1.006 1.00 92.00 220 LYS A N 1
ATOM 1832 C CA . LYS A 1 220 ? -10.649 -10.231 -1.407 1.00 92.00 220 LYS A CA 1
ATOM 1833 C C . LYS A 1 220 ? -11.620 -9.946 -0.261 1.00 92.00 220 LYS A C 1
ATOM 1835 O O . LYS A 1 220 ? -12.299 -10.850 0.220 1.00 92.00 220 LYS A O 1
ATOM 1840 N N . SER A 1 221 ? -11.761 -8.677 0.119 1.00 93.75 221 SER A N 1
ATOM 1841 C CA . SER A 1 221 ? -12.607 -8.255 1.248 1.00 93.75 221 SER A CA 1
ATOM 1842 C C . SER A 1 221 ? -12.270 -8.920 2.592 1.00 93.75 221 SER A C 1
ATOM 1844 O O . SER A 1 221 ? -13.168 -9.089 3.425 1.00 93.75 221 SER A O 1
ATOM 1846 N N . TYR A 1 222 ? -11.006 -9.289 2.816 1.00 94.19 222 TYR A N 1
ATOM 1847 C CA . TYR A 1 222 ? -10.560 -9.758 4.126 1.00 94.19 222 TYR A CA 1
ATOM 1848 C C . TYR A 1 222 ? -10.765 -8.662 5.182 1.00 94.19 222 TYR A C 1
ATOM 1850 O O . TYR A 1 222 ? -10.808 -7.474 4.869 1.00 94.19 222 TYR A O 1
ATOM 1858 N N . ARG A 1 223 ? -10.968 -9.052 6.442 1.00 95.31 223 ARG A N 1
ATOM 1859 C CA . ARG A 1 223 ? -11.302 -8.120 7.524 1.00 95.31 223 ARG A CA 1
ATOM 1860 C C . ARG A 1 223 ? -10.226 -8.130 8.590 1.00 95.31 223 ARG A C 1
ATOM 1862 O O . ARG A 1 223 ? -9.987 -9.155 9.221 1.00 95.31 223 ARG A O 1
ATOM 1869 N N . TYR A 1 224 ? -9.651 -6.963 8.839 1.00 96.44 224 TYR A N 1
ATOM 1870 C CA . TYR A 1 224 ? -8.731 -6.734 9.945 1.00 96.44 224 TYR A CA 1
ATOM 1871 C C . TYR A 1 224 ? -9.413 -5.872 11.010 1.00 96.44 224 TYR A C 1
ATOM 1873 O O . TYR A 1 224 ? -10.136 -4.931 10.684 1.00 96.44 224 TYR A O 1
ATOM 1881 N N . GLY A 1 225 ? -9.188 -6.175 12.291 1.00 97.56 225 GLY A N 1
ATOM 1882 C CA . GLY A 1 225 ? -9.594 -5.277 13.377 1.00 97.56 225 GLY A CA 1
ATOM 1883 C C . GLY A 1 225 ? -8.906 -3.918 13.237 1.00 97.56 225 GLY A C 1
ATOM 1884 O O . GLY A 1 225 ? -7.759 -3.859 12.790 1.00 97.56 225 GLY A O 1
ATOM 1885 N N . GLU A 1 226 ? -9.585 -2.834 13.614 1.00 97.19 226 GLU A N 1
ATOM 1886 C CA . GLU A 1 226 ? -9.082 -1.473 13.382 1.00 97.19 226 GLU A CA 1
ATOM 1887 C C . GLU A 1 226 ? -7.694 -1.238 13.985 1.00 97.19 226 GLU A C 1
ATOM 1889 O O . GLU A 1 226 ? -6.801 -0.728 13.313 1.00 97.19 226 GLU A O 1
ATOM 1894 N N . ASP A 1 227 ? -7.481 -1.693 15.221 1.00 96.81 227 ASP A N 1
ATOM 1895 C CA . ASP A 1 227 ? -6.199 -1.552 15.905 1.00 96.81 227 ASP A CA 1
ATOM 1896 C C . ASP A 1 227 ? -5.149 -2.506 15.344 1.00 96.81 227 ASP A C 1
ATOM 1898 O O . ASP A 1 227 ? -3.965 -2.184 15.358 1.00 96.81 227 ASP A O 1
ATOM 1902 N N . VAL A 1 228 ? -5.556 -3.670 14.833 1.00 96.81 228 VAL A N 1
ATOM 1903 C CA . VAL A 1 228 ? -4.630 -4.636 14.229 1.00 96.81 228 VAL A CA 1
ATOM 1904 C C . VAL A 1 228 ? -4.024 -4.037 12.966 1.00 96.81 228 VAL A C 1
ATOM 1906 O O . VAL A 1 228 ? -2.804 -3.905 12.884 1.00 96.81 228 VAL A O 1
ATOM 1909 N N . LEU A 1 229 ? -4.865 -3.596 12.023 1.00 97.56 229 LEU A N 1
ATOM 1910 C CA . LEU A 1 229 ? -4.374 -3.008 10.779 1.00 97.56 229 LEU A CA 1
ATOM 1911 C C . LEU A 1 229 ? -3.633 -1.698 11.041 1.00 97.56 229 LEU A C 1
ATOM 1913 O O . LEU A 1 229 ? -2.519 -1.522 10.558 1.00 97.56 229 LEU A O 1
ATOM 1917 N N . TYR A 1 230 ? -4.215 -0.792 11.835 1.00 97.69 230 TYR A N 1
ATOM 1918 C CA . TYR A 1 230 ? -3.609 0.515 12.083 1.00 97.69 230 TYR A CA 1
ATOM 1919 C C . TYR A 1 230 ? -2.230 0.397 12.734 1.00 97.69 230 TYR A C 1
ATOM 1921 O O . TYR A 1 230 ? -1.291 1.088 12.333 1.00 97.69 230 TYR A O 1
ATOM 1929 N N . ASN A 1 231 ? -2.068 -0.497 13.715 1.00 96.00 231 ASN A N 1
ATOM 1930 C CA . ASN A 1 231 ? -0.773 -0.699 14.357 1.00 96.00 231 ASN A CA 1
ATOM 1931 C C . ASN A 1 231 ? 0.242 -1.360 13.419 1.00 96.00 231 ASN A C 1
ATOM 1933 O O . ASN A 1 231 ? 1.425 -1.037 13.527 1.00 96.00 231 ASN A O 1
ATOM 1937 N N . ALA A 1 232 ? -0.208 -2.200 12.483 1.00 96.06 232 ALA A N 1
ATOM 1938 C CA . ALA A 1 232 ? 0.648 -2.813 11.474 1.00 96.06 232 ALA A CA 1
ATOM 1939 C C . ALA A 1 232 ? 1.175 -1.813 10.431 1.00 96.06 232 ALA A C 1
ATOM 1941 O O . ALA A 1 232 ? 2.232 -2.076 9.869 1.00 96.06 232 ALA A O 1
ATOM 1942 N N . ILE A 1 233 ? 0.517 -0.664 10.202 1.00 97.25 233 ILE A N 1
ATOM 1943 C CA . ILE A 1 233 ? 0.982 0.335 9.217 1.00 97.25 233 ILE A CA 1
ATOM 1944 C C . ILE A 1 233 ? 2.435 0.724 9.481 1.00 97.25 233 ILE A C 1
ATOM 1946 O O . ILE A 1 233 ? 2.779 1.165 10.589 1.00 97.25 233 ILE A O 1
ATOM 1950 N N . TRP A 1 234 ? 3.246 0.602 8.436 1.00 95.88 234 TRP A N 1
ATOM 1951 C CA . TRP A 1 234 ? 4.663 0.914 8.449 1.00 95.88 234 TRP A CA 1
ATOM 1952 C C . TRP A 1 234 ? 5.109 1.391 7.071 1.00 95.88 234 TRP A C 1
ATOM 1954 O O . TRP A 1 234 ? 5.108 0.622 6.121 1.00 95.88 234 TRP A O 1
ATOM 1964 N N . ALA A 1 235 ? 5.525 2.651 6.976 1.00 94.31 235 ALA A N 1
ATOM 1965 C CA . ALA A 1 235 ? 6.187 3.183 5.793 1.00 94.31 235 ALA A CA 1
ATOM 1966 C C . ALA A 1 235 ? 7.643 2.693 5.757 1.00 94.31 235 ALA A C 1
ATOM 1968 O O . ALA A 1 235 ? 8.544 3.357 6.278 1.00 94.31 235 ALA A O 1
ATOM 1969 N N . TYR A 1 236 ? 7.855 1.494 5.215 1.00 92.94 236 TYR A N 1
ATOM 1970 C CA . TYR A 1 236 ? 9.187 0.945 4.979 1.00 92.94 236 TYR A CA 1
ATOM 1971 C C . TYR A 1 236 ? 9.893 1.695 3.830 1.00 92.94 236 TYR A C 1
ATOM 1973 O O . TYR A 1 236 ? 9.226 2.229 2.937 1.00 92.94 236 TYR A O 1
ATOM 1981 N N . PRO A 1 237 ? 11.234 1.828 3.877 1.00 90.69 237 PRO A N 1
ATOM 1982 C CA . PRO A 1 237 ? 11.998 2.376 2.759 1.00 90.69 237 PRO A CA 1
ATOM 1983 C C . PRO A 1 237 ? 12.019 1.382 1.593 1.00 90.69 237 PRO A C 1
ATOM 1985 O O . PRO A 1 237 ? 11.794 0.202 1.804 1.00 90.69 237 PRO A O 1
ATOM 1988 N N . SER A 1 238 ? 12.336 1.825 0.381 1.00 88.94 238 SER A N 1
ATOM 1989 C CA . SER A 1 238 ? 12.557 0.893 -0.728 1.00 88.94 238 SER A CA 1
ATOM 1990 C C . SER A 1 238 ? 13.841 0.103 -0.467 1.00 88.94 238 SER A C 1
ATOM 1992 O O . SER A 1 238 ? 14.807 0.661 0.071 1.00 88.94 238 SER A O 1
ATOM 1994 N N . SER A 1 239 ? 13.871 -1.180 -0.819 1.00 81.75 239 SER A N 1
ATOM 1995 C CA . SER A 1 239 ? 15.032 -2.032 -0.560 1.00 81.75 239 SER A CA 1
ATOM 1996 C C . SER A 1 239 ? 15.284 -3.051 -1.665 1.00 81.75 239 SER A C 1
ATOM 1998 O O . SER A 1 239 ? 14.362 -3.626 -2.232 1.00 81.75 239 SER A O 1
ATOM 2000 N N . ALA A 1 240 ? 16.565 -3.301 -1.941 1.00 72.88 240 ALA A N 1
ATOM 2001 C CA . ALA A 1 240 ? 17.023 -4.376 -2.825 1.00 72.88 240 ALA A CA 1
ATOM 2002 C C . ALA A 1 240 ? 17.264 -5.703 -2.076 1.00 72.88 240 ALA A C 1
ATOM 2004 O O . ALA A 1 240 ? 17.642 -6.701 -2.683 1.00 72.88 240 ALA A O 1
ATOM 2005 N N . THR A 1 241 ? 17.104 -5.707 -0.750 1.00 73.75 241 THR A N 1
ATOM 2006 C CA . THR A 1 241 ? 17.221 -6.894 0.110 1.00 73.75 241 THR A CA 1
ATOM 2007 C C . THR A 1 241 ? 16.107 -6.900 1.145 1.00 73.75 241 THR A C 1
ATOM 2009 O O . THR A 1 241 ? 15.610 -5.833 1.499 1.00 73.75 241 THR A O 1
ATOM 2012 N N . GLU A 1 242 ? 15.806 -8.058 1.729 1.00 71.19 242 GLU A N 1
ATOM 2013 C CA . GLU A 1 242 ? 14.826 -8.145 2.815 1.00 71.19 242 GLU A CA 1
ATOM 2014 C C . GLU A 1 242 ? 15.134 -7.128 3.930 1.00 71.19 242 GLU A C 1
ATOM 2016 O O . GLU A 1 242 ? 16.282 -6.931 4.359 1.00 71.19 242 GLU A O 1
ATOM 2021 N N . HIS A 1 243 ? 14.091 -6.452 4.402 1.00 75.19 243 HIS A N 1
ATOM 2022 C CA . HIS A 1 243 ? 14.202 -5.519 5.507 1.00 75.19 243 HIS A CA 1
ATOM 2023 C C . HIS A 1 243 ? 14.665 -6.194 6.800 1.00 75.19 243 HIS A C 1
ATOM 2025 O O . HIS A 1 243 ? 14.223 -7.273 7.178 1.00 75.19 243 HIS A O 1
ATOM 2031 N N . LYS A 1 244 ? 15.482 -5.487 7.584 1.00 75.25 244 LYS A N 1
ATOM 2032 C CA . LYS A 1 244 ? 15.687 -5.858 8.989 1.00 75.25 244 LYS A CA 1
ATOM 2033 C C . LYS A 1 244 ? 14.413 -5.577 9.779 1.00 75.25 244 LYS A C 1
ATOM 2035 O O . LYS A 1 244 ? 13.726 -4.595 9.508 1.00 75.25 244 LYS A O 1
ATOM 2040 N N . LEU A 1 245 ? 14.149 -6.397 10.797 1.00 71.38 245 LEU A N 1
ATOM 2041 C CA . LEU A 1 245 ? 12.994 -6.237 11.683 1.00 71.38 245 LEU A CA 1
ATOM 2042 C C . LEU A 1 245 ? 12.943 -4.811 12.260 1.00 71.38 245 LEU A C 1
ATOM 2044 O O . LEU A 1 245 ? 13.803 -4.452 13.071 1.00 71.38 245 LEU A O 1
ATOM 2048 N N . PRO A 1 246 ? 11.951 -3.988 11.881 1.00 72.25 246 PRO A N 1
ATOM 2049 C CA . PRO A 1 246 ? 11.818 -2.653 12.435 1.00 72.25 246 PRO A CA 1
ATOM 2050 C C . PRO A 1 246 ? 11.292 -2.735 13.867 1.00 72.25 246 PRO A C 1
ATOM 2052 O O . PRO A 1 246 ? 10.374 -3.511 14.168 1.00 72.25 246 PRO A O 1
ATOM 2055 N N . ALA A 1 247 ? 11.799 -1.862 14.740 1.00 68.94 247 ALA A N 1
ATOM 2056 C CA . ALA A 1 247 ? 11.204 -1.659 16.055 1.00 68.94 247 ALA A CA 1
ATOM 2057 C C . ALA A 1 247 ? 9.705 -1.344 15.906 1.00 68.94 247 ALA A C 1
ATOM 2059 O O . ALA A 1 247 ? 9.286 -0.631 14.993 1.00 68.94 247 ALA A O 1
ATOM 2060 N N . LYS A 1 248 ? 8.877 -1.913 16.787 1.00 67.38 248 LYS A N 1
ATOM 2061 C CA . LYS A 1 248 ? 7.419 -1.723 16.737 1.00 67.38 248 LYS A CA 1
ATOM 2062 C C . LYS A 1 248 ? 7.008 -0.287 17.074 1.00 67.38 248 LYS A C 1
ATOM 2064 O O . LYS A 1 248 ? 6.051 0.239 16.515 1.00 67.38 248 LYS A O 1
ATOM 2069 N N . ILE A 1 249 ? 7.736 0.342 17.993 1.00 68.62 249 ILE A N 1
ATOM 2070 C CA . ILE A 1 249 ? 7.503 1.716 18.437 1.00 68.62 249 ILE A CA 1
ATOM 2071 C C . ILE A 1 249 ? 8.163 2.677 17.444 1.00 68.62 249 ILE A C 1
ATOM 2073 O O . ILE A 1 249 ? 9.308 2.473 17.055 1.00 68.62 249 ILE A O 1
ATOM 2077 N N . GLY A 1 250 ? 7.442 3.733 17.055 1.00 74.44 250 GLY A N 1
ATOM 2078 C CA . GLY A 1 250 ? 7.986 4.814 16.227 1.00 74.44 250 GLY A CA 1
ATOM 2079 C C . GLY A 1 250 ? 7.960 4.570 14.716 1.00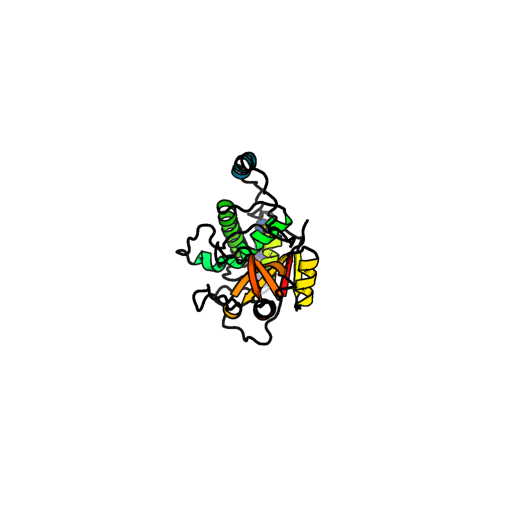 74.44 250 GLY A C 1
ATOM 2080 O O . GLY A 1 250 ? 8.525 5.371 13.977 1.00 74.44 250 GLY A O 1
ATOM 2081 N N . ARG A 1 251 ? 7.296 3.510 14.231 1.00 87.56 251 ARG A N 1
ATOM 2082 C CA . ARG A 1 251 ? 7.109 3.306 12.786 1.00 87.56 251 ARG A CA 1
ATOM 2083 C C . ARG A 1 251 ? 6.338 4.477 12.184 1.00 87.56 251 ARG A C 1
ATOM 2085 O O . ARG A 1 251 ? 5.222 4.771 12.616 1.00 87.56 251 ARG A O 1
ATOM 2092 N N . ALA A 1 252 ? 6.927 5.113 11.173 1.00 92.88 252 ALA A N 1
ATOM 2093 C CA . ALA A 1 252 ? 6.234 6.110 10.374 1.00 92.88 252 ALA A CA 1
ATOM 2094 C C . ALA A 1 252 ? 4.998 5.475 9.723 1.00 92.88 252 ALA A C 1
ATOM 2096 O O . ALA A 1 252 ? 5.058 4.350 9.222 1.00 92.88 252 ALA A O 1
ATOM 2097 N N . LYS A 1 253 ? 3.873 6.191 9.760 1.00 96.31 253 LYS A N 1
ATOM 2098 C CA . LYS A 1 253 ? 2.605 5.752 9.177 1.00 96.31 253 LYS A CA 1
ATOM 2099 C C . LYS A 1 253 ? 2.278 6.666 8.012 1.00 96.31 253 LYS A C 1
ATOM 2101 O O . LYS A 1 253 ? 1.824 7.787 8.226 1.00 96.31 253 LYS A O 1
ATOM 2106 N N . THR A 1 254 ? 2.543 6.185 6.807 1.00 98.25 254 THR A N 1
ATOM 2107 C CA . THR A 1 254 ? 2.286 6.908 5.562 1.00 98.25 254 THR A CA 1
ATOM 2108 C C . THR A 1 254 ? 1.538 5.984 4.616 1.00 98.25 254 THR A C 1
ATOM 2110 O O . THR A 1 254 ? 1.873 4.804 4.527 1.00 98.25 254 THR A O 1
ATOM 2113 N N . ILE A 1 255 ? 0.514 6.504 3.944 1.00 98.56 255 ILE A N 1
ATOM 2114 C CA . ILE A 1 255 ? -0.340 5.748 3.018 1.00 98.56 255 ILE A CA 1
ATOM 2115 C C . ILE A 1 255 ? -0.570 6.539 1.731 1.00 98.56 255 ILE A C 1
ATOM 2117 O O . ILE A 1 255 ? -0.359 7.754 1.701 1.00 98.56 255 ILE A O 1
ATOM 2121 N N . ILE A 1 256 ? -1.057 5.866 0.690 1.00 98.69 256 ILE A N 1
ATOM 2122 C CA . ILE A 1 256 ? -1.553 6.517 -0.526 1.00 98.69 256 ILE A CA 1
ATOM 2123 C C . ILE A 1 256 ? -3.078 6.480 -0.481 1.00 98.69 256 ILE A C 1
ATOM 2125 O O . ILE A 1 256 ? -3.680 5.409 -0.491 1.00 98.69 256 ILE A O 1
ATOM 2129 N N . GLU A 1 257 ? -3.716 7.643 -0.448 1.00 98.62 257 GLU A N 1
ATOM 2130 C CA . GLU A 1 257 ? -5.151 7.754 -0.695 1.00 98.62 257 GLU A CA 1
ATOM 2131 C C . GLU A 1 257 ? -5.390 7.910 -2.193 1.00 98.62 257 GLU A C 1
ATOM 2133 O O . GLU A 1 257 ? -4.797 8.772 -2.840 1.00 98.62 257 GLU A O 1
ATOM 2138 N N . VAL A 1 258 ? -6.286 7.089 -2.732 1.00 98.44 258 VAL A N 1
ATOM 2139 C CA . VAL A 1 258 ? -6.680 7.078 -4.138 1.00 98.44 258 VAL A CA 1
ATOM 2140 C C . VAL A 1 258 ? -8.147 7.467 -4.235 1.00 98.44 258 VAL A C 1
ATOM 2142 O O . VAL A 1 258 ? -9.003 6.885 -3.566 1.00 98.44 258 VAL A O 1
ATOM 2145 N N . TYR A 1 259 ? -8.439 8.443 -5.088 1.00 95.12 259 TYR A N 1
ATOM 2146 C CA . TYR A 1 259 ? -9.788 8.949 -5.322 1.00 95.12 259 TYR A CA 1
ATOM 2147 C C . TYR A 1 259 ? -10.256 8.615 -6.740 1.00 95.12 259 TYR A C 1
ATOM 2149 O O . TYR A 1 259 ? -9.466 8.275 -7.627 1.00 95.12 259 TYR A O 1
ATOM 2157 N N . LYS A 1 260 ? -11.574 8.646 -6.948 1.00 87.62 260 LYS A N 1
ATOM 2158 C CA . LYS A 1 260 ? -12.162 8.424 -8.274 1.00 87.62 260 LYS A CA 1
ATOM 2159 C C . LYS A 1 260 ? -11.835 9.586 -9.207 1.00 87.62 260 LYS A C 1
ATOM 2161 O O . LYS A 1 260 ? -11.681 10.720 -8.754 1.00 87.62 260 LYS A O 1
ATOM 2166 N N . LYS A 1 261 ? -11.742 9.278 -10.499 1.00 69.88 261 LYS A N 1
ATOM 2167 C CA . LYS A 1 261 ? -11.760 10.288 -11.557 1.00 69.88 261 LYS A CA 1
ATOM 2168 C C . LYS A 1 261 ? -13.142 10.926 -11.692 1.00 69.88 261 LYS A C 1
ATOM 2170 O O . LYS A 1 261 ? -14.142 10.199 -11.482 1.00 69.88 261 LYS A O 1
#

Foldseek 3Di:
DVVVVVVVVVVVVVVVVVVVVVVVVVVVCCVVPPDPPPPPDPPPPPVVVVVVVPDDDDDPDDDDDDDWQPFAAAALQNPPPVVDVLSLQLQLQRALCSQVCSQVVHHDHSVNSVVSSVVLLVVLCVVPVAFSYAFQVSSVVSSCVVVVDDQKDKDWQDDLVNQQVLRVVQKKKWFKFQVCLQPDPPDDPPGAGIGIWMFTHADPVQQWTFTRGNNDPPRHRPIGHSCSGQLRGARDHTDNDGDDRDDSPPGIHMIMIGDHD

InterPro domains:
  IPR039564 Peptidase C39-like [PF13529] (70-226)